Protein AF-A0A8J4B4A8-F1 (afdb_monomer_lite)

Structure (mmCIF, N/CA/C/O backbone):
data_AF-A0A8J4B4A8-F1
#
_entry.id   AF-A0A8J4B4A8-F1
#
loop_
_atom_site.group_PDB
_atom_site.id
_atom_site.type_symbol
_atom_site.label_atom_id
_atom_site.label_alt_id
_atom_site.label_comp_id
_atom_site.label_asym_id
_atom_site.label_entity_id
_atom_site.label_seq_id
_atom_site.pdbx_PDB_ins_code
_atom_site.Cartn_x
_atom_site.Cartn_y
_atom_site.Cartn_z
_atom_site.occupancy
_atom_site.B_iso_or_equiv
_atom_site.auth_seq_id
_atom_site.auth_comp_id
_atom_site.auth_asym_id
_atom_site.auth_atom_id
_atom_site.pdbx_PDB_model_num
ATOM 1 N N . MET A 1 1 ? -10.335 -19.020 0.924 1.00 58.47 1 MET A N 1
ATOM 2 C CA . MET A 1 1 ? -10.169 -18.992 2.399 1.00 58.47 1 MET A CA 1
ATOM 3 C C . MET A 1 1 ? -9.352 -17.803 2.897 1.00 58.47 1 MET A C 1
ATOM 5 O O . MET A 1 1 ? -9.889 -17.038 3.680 1.00 58.47 1 MET A O 1
ATOM 9 N N . VAL A 1 2 ? -8.095 -17.618 2.469 1.00 67.19 2 VAL A N 1
ATOM 10 C CA . VAL A 1 2 ? -7.199 -16.595 3.056 1.00 67.19 2 VAL A CA 1
ATOM 11 C C . VAL A 1 2 ? -7.676 -15.147 2.817 1.00 67.19 2 VAL A C 1
ATOM 13 O O . VAL A 1 2 ? -7.747 -14.377 3.768 1.00 67.19 2 VAL A O 1
ATOM 16 N N . LEU A 1 3 ? -8.095 -14.810 1.589 1.00 74.38 3 LEU A N 1
ATOM 17 C CA . LEU A 1 3 ? -8.673 -13.498 1.239 1.00 74.38 3 LEU A CA 1
ATOM 18 C C . LEU A 1 3 ? -9.849 -13.104 2.149 1.00 74.38 3 LEU A C 1
ATOM 20 O O . LEU A 1 3 ? -9.897 -11.998 2.676 1.00 74.38 3 LEU A O 1
ATOM 24 N N . CYS A 1 4 ? -10.795 -14.028 2.326 1.00 70.06 4 CYS A N 1
ATOM 25 C CA . CYS A 1 4 ? -11.979 -13.797 3.147 1.00 70.06 4 CYS A CA 1
ATOM 26 C C . CYS A 1 4 ? -11.599 -13.561 4.608 1.00 70.06 4 CYS A C 1
ATOM 28 O O . CYS A 1 4 ? -12.048 -12.605 5.228 1.00 70.06 4 CYS A O 1
ATOM 30 N N . ARG A 1 5 ? -10.713 -14.428 5.114 1.00 74.44 5 ARG A N 1
ATOM 31 C CA . ARG A 1 5 ? -10.295 -14.471 6.513 1.00 74.44 5 ARG A CA 1
ATOM 32 C C . ARG A 1 5 ? -9.598 -13.190 6.957 1.00 74.44 5 ARG A C 1
ATOM 34 O O . ARG A 1 5 ? -9.813 -12.768 8.087 1.00 74.44 5 ARG A O 1
ATOM 41 N N . PHE A 1 6 ? -8.740 -12.611 6.122 1.00 83.44 6 PHE A N 1
ATOM 42 C CA . PHE A 1 6 ? -7.971 -11.430 6.506 1.00 83.44 6 PHE A CA 1
ATOM 43 C C . PHE A 1 6 ? -8.608 -10.147 5.995 1.00 83.44 6 PHE A C 1
ATOM 45 O O . PHE A 1 6 ? -9.014 -9.318 6.805 1.00 83.44 6 PHE A O 1
ATOM 52 N N . LEU A 1 7 ? -8.756 -9.995 4.680 1.00 87.06 7 LEU A N 1
ATOM 53 C CA . LEU A 1 7 ? -9.159 -8.715 4.115 1.00 87.06 7 LEU A CA 1
ATOM 54 C C . LEU A 1 7 ? -10.667 -8.485 4.220 1.00 87.06 7 LEU A C 1
ATOM 56 O O . LEU A 1 7 ? -11.074 -7.465 4.758 1.00 87.06 7 LEU A O 1
ATOM 60 N N . LEU A 1 8 ? -11.503 -9.404 3.726 1.00 86.50 8 LEU A N 1
ATOM 61 C CA . LEU A 1 8 ? -12.943 -9.125 3.607 1.00 86.50 8 LEU A CA 1
ATOM 62 C C . LEU A 1 8 ? -13.640 -9.007 4.969 1.00 86.50 8 LEU A C 1
ATOM 64 O O . LEU A 1 8 ? -14.399 -8.063 5.161 1.00 86.50 8 LEU A O 1
ATOM 68 N N . ASP A 1 9 ? -13.339 -9.893 5.926 1.00 85.00 9 ASP A N 1
ATOM 69 C CA . ASP A 1 9 ? -13.893 -9.810 7.289 1.00 85.00 9 ASP A CA 1
ATOM 70 C C . ASP A 1 9 ? -13.541 -8.472 7.958 1.00 85.00 9 ASP A C 1
ATOM 72 O O . ASP A 1 9 ? -14.387 -7.816 8.563 1.00 85.00 9 ASP A O 1
ATOM 76 N N . THR A 1 10 ? -12.279 -8.049 7.850 1.00 86.75 10 THR A N 1
ATOM 77 C CA . THR A 1 10 ? -11.805 -6.830 8.518 1.00 86.75 10 THR A CA 1
ATOM 78 C C . THR A 1 10 ? -12.228 -5.562 7.780 1.00 86.75 10 THR A C 1
ATOM 80 O O . THR A 1 10 ? -12.512 -4.550 8.418 1.00 86.75 10 THR A O 1
ATOM 83 N N . ALA A 1 11 ? -12.348 -5.620 6.451 1.00 87.50 11 ALA A N 1
ATOM 84 C CA . ALA A 1 11 ? -12.931 -4.568 5.628 1.00 87.50 11 ALA A CA 1
ATOM 85 C C . ALA A 1 11 ? -14.402 -4.331 5.982 1.00 87.50 11 ALA A C 1
ATOM 87 O O . ALA A 1 11 ? -14.799 -3.185 6.187 1.00 87.50 11 ALA A O 1
ATOM 88 N N . ALA A 1 12 ? -15.180 -5.408 6.111 1.00 85.69 12 ALA A N 1
ATOM 89 C CA . ALA A 1 12 ? -16.572 -5.352 6.529 1.00 85.69 12 ALA A CA 1
ATOM 90 C C . ALA A 1 12 ? -16.706 -4.815 7.961 1.00 85.69 12 ALA A C 1
ATOM 92 O O . ALA A 1 12 ? -17.444 -3.864 8.193 1.00 85.69 12 ALA A O 1
ATOM 93 N N . ALA A 1 13 ? -15.932 -5.355 8.911 1.00 85.31 13 ALA A N 1
ATOM 94 C CA . ALA A 1 13 ? -15.919 -4.884 10.299 1.00 85.31 13 ALA A CA 1
ATOM 95 C C . ALA A 1 13 ? -15.516 -3.404 10.432 1.00 85.31 13 ALA A C 1
ATOM 97 O O . ALA A 1 13 ? -15.983 -2.716 11.339 1.00 85.31 13 ALA A O 1
ATOM 98 N N . SER A 1 14 ? -14.666 -2.913 9.525 1.00 85.81 14 SER A N 1
ATOM 99 C CA . SER A 1 14 ? -14.212 -1.520 9.491 1.00 85.81 14 SER A CA 1
ATOM 100 C C . SER A 1 14 ? -15.071 -0.618 8.600 1.00 85.81 14 SER A C 1
ATOM 102 O O . SER A 1 14 ? -14.700 0.531 8.404 1.00 85.81 14 SER A O 1
ATOM 104 N N . ASN A 1 15 ? -16.196 -1.090 8.051 1.00 86.50 15 ASN A N 1
ATOM 105 C CA . ASN A 1 15 ? -17.056 -0.331 7.131 1.00 86.50 15 ASN A CA 1
ATOM 106 C C . ASN A 1 15 ? -16.307 0.272 5.924 1.00 86.50 15 ASN A C 1
ATOM 108 O O . ASN A 1 15 ? -16.513 1.436 5.573 1.00 86.50 15 ASN A O 1
ATOM 112 N N . LEU A 1 16 ? -15.438 -0.498 5.261 1.00 85.88 16 LEU A N 1
ATOM 113 C CA . LEU A 1 16 ? -14.876 -0.061 3.981 1.00 85.88 16 LEU A CA 1
ATOM 114 C C . LEU A 1 16 ? -15.984 0.018 2.925 1.00 85.88 16 LEU A C 1
ATOM 116 O O . LEU A 1 16 ? -16.580 -0.986 2.550 1.00 85.88 16 LEU A O 1
ATOM 120 N N . SER A 1 17 ? -16.242 1.230 2.436 1.00 77.94 17 SER A N 1
ATOM 121 C CA . SER A 1 17 ? -17.366 1.550 1.546 1.00 77.94 17 SER A CA 1
ATOM 122 C C . SER A 1 17 ? -17.353 0.803 0.209 1.00 77.94 17 SER A C 1
ATOM 124 O O . SER A 1 17 ? -18.412 0.530 -0.351 1.00 77.94 17 SER A O 1
ATOM 126 N N . SER A 1 18 ? -16.169 0.483 -0.317 1.00 80.19 18 SER A N 1
ATOM 127 C CA . SER A 1 18 ? -16.019 -0.308 -1.538 1.00 80.19 18 SER A CA 1
ATOM 128 C C . SER A 1 18 ? -14.697 -1.068 -1.526 1.00 80.19 18 SER A C 1
ATOM 130 O O . SER A 1 18 ? -13.630 -0.488 -1.335 1.00 80.19 18 SER A O 1
ATOM 132 N N . VAL A 1 19 ? -14.767 -2.383 -1.733 1.00 84.75 19 VAL A N 1
ATOM 133 C CA . VAL A 1 19 ? -13.596 -3.241 -1.939 1.00 84.75 19 VAL A CA 1
ATOM 134 C C . VAL A 1 19 ? -13.708 -3.855 -3.324 1.00 84.75 19 VAL A C 1
ATOM 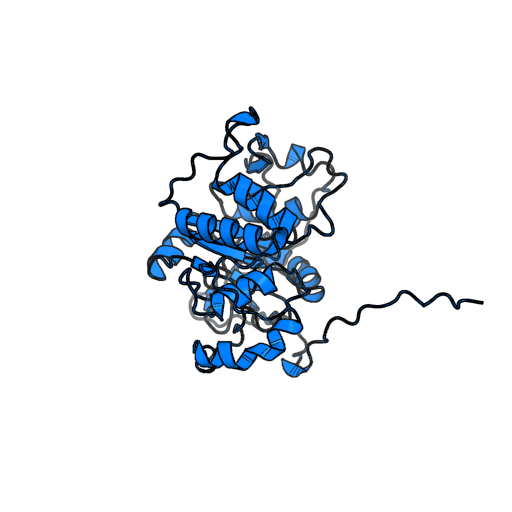136 O O . VAL A 1 19 ? -14.702 -4.499 -3.655 1.00 84.75 19 VAL A O 1
ATOM 139 N N . HIS A 1 20 ? -12.685 -3.632 -4.142 1.00 84.31 20 HIS A N 1
ATOM 140 C CA . HIS A 1 20 ? -12.595 -4.161 -5.496 1.00 84.31 20 HIS A CA 1
ATOM 141 C C . HIS A 1 20 ? -11.476 -5.192 -5.507 1.00 84.31 20 HIS A C 1
ATOM 143 O O . HIS A 1 20 ? -10.298 -4.847 -5.433 1.00 84.31 20 HIS A O 1
ATOM 149 N N . VAL A 1 21 ? -11.848 -6.466 -5.564 1.00 82.88 21 VAL A N 1
ATOM 150 C CA . VAL A 1 21 ? -10.900 -7.566 -5.666 1.00 82.88 21 VAL A CA 1
ATOM 151 C C . VAL A 1 21 ? -10.753 -7.956 -7.125 1.00 82.88 21 VAL A C 1
ATOM 153 O O . VAL A 1 21 ? -11.728 -8.157 -7.849 1.00 82.88 21 VAL A O 1
ATOM 156 N N . VAL A 1 22 ? -9.504 -8.052 -7.555 1.00 77.38 22 VAL A N 1
ATOM 157 C CA . VAL A 1 22 ? -9.148 -8.161 -8.963 1.00 77.38 22 VAL A CA 1
ATOM 158 C C . VAL A 1 22 ? -8.259 -9.382 -9.183 1.00 77.38 22 VAL A C 1
ATOM 160 O O . VAL A 1 22 ? -7.379 -9.674 -8.372 1.00 77.38 22 VAL A O 1
ATOM 163 N N . GLY A 1 23 ? -8.500 -10.121 -10.266 1.00 71.50 23 GLY A N 1
ATOM 164 C CA . GLY A 1 23 ? -7.748 -11.334 -10.601 1.00 71.50 23 GLY A CA 1
ATOM 165 C C . GLY A 1 23 ? -8.167 -12.584 -9.816 1.00 71.50 23 GLY A C 1
ATOM 166 O O . GLY A 1 23 ? -7.377 -13.526 -9.698 1.00 71.50 23 GLY A O 1
ATOM 167 N N . LEU A 1 24 ? -9.392 -12.613 -9.283 1.00 70.00 24 LEU A N 1
ATOM 168 C CA . LEU A 1 24 ? -9.986 -13.806 -8.678 1.00 70.00 24 LEU A CA 1
ATOM 169 C C . LEU A 1 24 ? -10.686 -14.643 -9.748 1.00 70.00 24 LEU A C 1
ATOM 171 O O . LEU A 1 24 ? -11.680 -14.226 -10.328 1.00 70.00 24 LEU A O 1
ATOM 175 N N . THR A 1 25 ? -10.251 -15.884 -9.950 1.00 57.78 25 THR A N 1
ATOM 176 C CA . THR A 1 25 ? -11.053 -16.814 -10.755 1.00 57.78 25 THR A CA 1
ATOM 177 C C . THR A 1 25 ? -12.232 -17.335 -9.923 1.00 57.78 25 THR A C 1
ATOM 179 O O . THR A 1 25 ? -12.039 -17.887 -8.839 1.00 57.78 25 THR A O 1
ATOM 182 N N . ALA A 1 26 ? -13.459 -17.173 -10.436 1.00 43.91 26 ALA A N 1
ATOM 183 C CA . ALA A 1 26 ? -14.721 -17.470 -9.738 1.00 43.91 26 ALA A CA 1
ATOM 184 C C . ALA A 1 26 ? -14.872 -18.920 -9.230 1.00 43.91 26 ALA A C 1
ATOM 186 O O . ALA A 1 26 ? -15.705 -19.187 -8.374 1.00 43.91 26 ALA A O 1
ATOM 187 N N . ASN A 1 27 ? -14.042 -19.856 -9.700 1.00 47.50 27 ASN A N 1
ATOM 188 C CA . ASN A 1 27 ? -14.079 -21.247 -9.243 1.00 47.50 27 ASN A CA 1
ATOM 189 C C . ASN A 1 27 ? -13.161 -21.539 -8.047 1.00 47.50 27 ASN A C 1
ATOM 191 O O . ASN A 1 27 ? -13.044 -22.697 -7.657 1.00 47.50 27 ASN A O 1
ATOM 195 N N . GLY A 1 28 ? -12.467 -20.542 -7.482 1.00 46.75 28 GLY A N 1
ATOM 196 C CA . GLY A 1 28 ? -11.661 -20.711 -6.264 1.00 46.75 28 GLY A CA 1
ATOM 197 C C . GLY A 1 28 ? -10.477 -21.685 -6.383 1.00 46.75 28 GLY A C 1
ATOM 198 O O . GLY A 1 28 ? -9.743 -21.872 -5.415 1.00 46.75 28 GLY A O 1
ATOM 199 N N . THR A 1 29 ? -10.253 -22.292 -7.553 1.00 44.53 29 THR A N 1
ATOM 200 C CA . THR A 1 29 ? -9.237 -23.331 -7.755 1.00 44.53 29 THR A CA 1
ATOM 201 C C . THR A 1 29 ? -7.833 -22.762 -7.909 1.00 44.53 29 THR A C 1
ATOM 203 O O . THR A 1 29 ? -6.869 -23.457 -7.598 1.00 44.53 29 THR A O 1
ATOM 206 N N . HIS A 1 30 ? -7.696 -21.492 -8.304 1.00 44.47 30 HIS A N 1
ATOM 207 C CA . HIS A 1 30 ? -6.407 -20.811 -8.388 1.00 44.47 30 HIS A CA 1
ATOM 208 C C . HIS A 1 30 ? -6.543 -19.331 -7.999 1.00 44.47 30 HIS A C 1
ATOM 210 O O . HIS A 1 30 ? -6.597 -18.449 -8.855 1.00 44.47 30 HIS A O 1
ATOM 216 N N . LEU A 1 31 ? -6.528 -19.032 -6.694 1.00 51.12 31 LEU A N 1
ATOM 217 C CA . LEU A 1 31 ? -5.810 -17.828 -6.263 1.00 51.12 31 LEU A CA 1
ATOM 218 C C . LEU A 1 31 ? -4.390 -17.999 -6.807 1.00 51.12 31 LEU A C 1
ATOM 220 O O . LEU A 1 31 ? -3.779 -19.039 -6.555 1.00 51.12 31 LEU A O 1
ATOM 224 N N . TYR A 1 32 ? -3.885 -17.058 -7.605 1.00 49.47 32 TYR A N 1
ATOM 225 C CA . TYR A 1 32 ? -2.518 -17.151 -8.106 1.00 49.47 32 TYR A CA 1
ATOM 226 C C . TYR A 1 32 ? -1.565 -17.218 -6.902 1.00 49.47 32 TYR A C 1
ATOM 228 O O . TYR A 1 32 ? -1.230 -16.197 -6.312 1.00 49.47 32 TYR A O 1
ATOM 236 N N . HIS A 1 33 ? -1.120 -18.425 -6.530 1.00 49.75 33 HIS A N 1
ATOM 237 C CA . HIS A 1 33 ? -0.154 -18.636 -5.444 1.00 49.75 33 HIS A CA 1
ATOM 238 C C . HIS A 1 33 ? 1.161 -17.880 -5.701 1.00 49.75 33 HIS A C 1
ATOM 240 O O . HIS A 1 33 ? 1.908 -17.593 -4.768 1.00 49.75 33 HIS A O 1
ATOM 246 N N . SER A 1 34 ? 1.415 -17.533 -6.964 1.00 61.75 34 SER A N 1
ATOM 247 C CA . SER A 1 34 ? 2.427 -16.581 -7.399 1.00 61.75 34 SER A CA 1
ATOM 248 C C . SER A 1 34 ? 1.933 -15.874 -8.664 1.00 61.75 34 SER A C 1
ATOM 250 O O . SER A 1 34 ? 2.020 -16.429 -9.761 1.00 61.75 34 SER A O 1
ATOM 252 N N . ILE A 1 35 ? 1.383 -14.671 -8.521 1.00 71.94 35 ILE A N 1
ATOM 253 C CA . ILE A 1 35 ? 1.137 -13.785 -9.660 1.00 71.94 35 ILE A CA 1
ATOM 254 C C . ILE A 1 35 ? 2.464 -13.111 -10.030 1.00 71.94 35 ILE A C 1
ATOM 256 O O . ILE A 1 35 ? 3.178 -12.608 -9.163 1.00 71.94 35 ILE A O 1
ATOM 260 N N . SER A 1 36 ? 2.845 -13.151 -11.304 1.00 82.56 36 SER A N 1
ATOM 261 C CA . SER A 1 36 ? 4.027 -12.414 -11.766 1.00 82.56 36 SER A CA 1
ATOM 262 C C . SER A 1 36 ? 3.774 -10.904 -11.703 1.00 82.56 36 SER A C 1
ATOM 264 O O . SER A 1 36 ? 2.632 -10.457 -11.821 1.00 82.56 36 SER A O 1
ATOM 266 N N . THR A 1 37 ? 4.831 -10.098 -11.586 1.00 85.19 37 THR A N 1
ATOM 267 C CA . THR A 1 37 ? 4.731 -8.628 -11.609 1.00 85.19 37 THR A CA 1
ATOM 268 C C . THR A 1 37 ? 3.946 -8.122 -12.814 1.00 85.19 37 THR A C 1
ATOM 270 O O . THR A 1 37 ? 3.082 -7.264 -12.664 1.00 85.19 37 THR A O 1
ATOM 273 N N . ILE A 1 38 ? 4.176 -8.692 -14.003 1.00 85.00 38 ILE A N 1
ATOM 274 C CA . ILE A 1 38 ? 3.439 -8.286 -15.203 1.00 85.00 38 ILE A CA 1
ATOM 275 C C . ILE A 1 38 ? 1.938 -8.558 -15.077 1.00 85.00 38 ILE A C 1
ATOM 277 O O . ILE A 1 38 ? 1.133 -7.713 -15.448 1.00 85.00 38 ILE A O 1
ATOM 281 N N . GLN A 1 39 ? 1.544 -9.694 -14.500 1.00 84.75 39 GLN A N 1
ATOM 282 C CA . GLN A 1 39 ? 0.135 -10.008 -14.283 1.00 84.75 39 GLN A CA 1
ATOM 283 C C . GLN A 1 39 ? -0.501 -9.065 -13.250 1.00 84.75 39 GLN A C 1
ATOM 285 O O . GLN A 1 39 ? -1.602 -8.584 -13.504 1.00 84.75 39 GLN A O 1
ATOM 290 N N . LYS A 1 40 ? 0.190 -8.730 -12.143 1.00 87.69 40 LYS A N 1
ATOM 291 C CA . LYS A 1 40 ? -0.287 -7.710 -11.183 1.00 87.69 40 LYS A CA 1
ATOM 292 C C . LYS A 1 40 ? -0.523 -6.368 -11.881 1.00 87.69 40 LYS A C 1
ATOM 294 O O . LYS A 1 40 ? -1.590 -5.781 -11.736 1.00 87.69 40 LYS A O 1
ATOM 299 N N . LEU A 1 41 ? 0.444 -5.916 -12.684 1.00 88.88 41 LEU A N 1
ATOM 300 C CA . LEU A 1 41 ? 0.351 -4.657 -13.428 1.00 88.88 41 LEU A CA 1
ATOM 301 C C . LEU A 1 41 ? -0.783 -4.673 -14.460 1.00 88.88 41 LEU A C 1
ATOM 303 O O . LEU A 1 41 ? -1.496 -3.686 -14.582 1.00 88.88 41 LEU A O 1
ATOM 307 N N . MET A 1 42 ? -0.987 -5.780 -15.180 1.00 84.69 42 MET A N 1
ATOM 308 C CA . MET A 1 42 ? -2.087 -5.908 -16.145 1.00 84.69 42 MET A CA 1
ATOM 309 C C . MET A 1 42 ? -3.456 -5.845 -15.468 1.00 84.69 42 MET A C 1
ATOM 311 O O . MET A 1 42 ? -4.342 -5.143 -15.948 1.00 84.69 42 MET A O 1
ATOM 315 N N . VAL A 1 43 ? -3.623 -6.557 -14.352 1.00 84.25 43 VAL A N 1
ATOM 316 C CA . VAL A 1 43 ? -4.874 -6.563 -13.586 1.00 84.25 43 VAL A CA 1
ATOM 317 C C . VAL A 1 43 ? -5.142 -5.183 -12.977 1.00 84.25 43 VAL A C 1
ATOM 319 O O . VAL A 1 43 ? -6.262 -4.684 -13.054 1.00 84.25 43 VAL A O 1
ATOM 322 N N . LEU A 1 44 ? -4.114 -4.523 -12.438 1.00 88.00 44 LEU A N 1
ATOM 323 C CA . LEU A 1 44 ? -4.245 -3.170 -11.904 1.00 88.00 44 LEU A CA 1
ATOM 324 C C . LEU A 1 44 ? -4.529 -2.135 -13.002 1.00 88.00 44 LEU A C 1
ATOM 326 O O . LEU A 1 44 ? -5.354 -1.248 -12.801 1.00 88.00 44 LEU A O 1
ATOM 330 N N . GLN A 1 45 ? -3.899 -2.255 -14.175 1.00 87.81 45 GLN A N 1
ATOM 331 C CA . GLN A 1 45 ? -4.208 -1.392 -15.315 1.00 87.81 45 GLN A CA 1
ATOM 332 C C . GLN A 1 45 ? -5.670 -1.549 -15.715 1.00 87.81 45 GLN A C 1
ATOM 334 O O . GLN A 1 45 ? -6.373 -0.555 -15.866 1.00 87.81 45 GLN A O 1
ATOM 339 N N . TYR A 1 46 ? -6.127 -2.795 -15.847 1.00 82.81 46 TYR A N 1
ATOM 340 C CA . TYR A 1 46 ? -7.518 -3.086 -16.150 1.00 82.81 46 TYR A CA 1
ATOM 341 C C . TYR A 1 46 ? -8.445 -2.428 -15.109 1.00 82.81 46 TYR A C 1
ATOM 343 O O . TYR A 1 46 ? -9.453 -1.829 -15.478 1.00 82.81 46 TYR A O 1
ATOM 351 N N . ALA A 1 47 ? -8.096 -2.478 -13.817 1.00 83.12 47 ALA A N 1
ATOM 352 C CA . ALA A 1 47 ? -8.888 -1.853 -12.758 1.00 83.12 47 ALA A CA 1
ATOM 353 C C . ALA A 1 47 ? -8.983 -0.328 -12.876 1.00 83.12 47 ALA A C 1
ATOM 355 O O . ALA A 1 47 ? -10.053 0.235 -12.659 1.00 83.12 47 ALA A O 1
ATOM 356 N N . LEU A 1 48 ? -7.871 0.328 -13.212 1.00 86.50 48 LEU A N 1
ATOM 357 C CA . LEU A 1 48 ? -7.764 1.788 -13.270 1.00 86.50 48 LEU A CA 1
ATOM 358 C C . LEU A 1 48 ? -8.277 2.390 -14.583 1.00 86.50 48 LEU A C 1
ATOM 360 O O . LEU A 1 48 ? -8.647 3.561 -14.621 1.00 86.50 48 LEU A O 1
ATOM 364 N N . GLU A 1 49 ? -8.237 1.637 -15.680 1.00 83.12 49 GLU A N 1
ATOM 365 C CA . GLU A 1 49 ? -8.600 2.129 -17.015 1.00 83.12 49 GLU A CA 1
ATOM 366 C C . GLU A 1 49 ? -9.942 1.598 -17.506 1.00 83.12 49 GLU A C 1
ATOM 368 O O . GLU A 1 49 ? -10.508 2.147 -18.451 1.00 83.12 49 GLU A O 1
ATOM 373 N N . GLY A 1 50 ? -10.442 0.544 -16.865 1.00 75.44 50 GLY A N 1
ATOM 374 C CA . GLY A 1 50 ? -11.458 -0.305 -17.446 1.00 75.44 50 GLY A CA 1
ATOM 375 C C . GLY A 1 50 ? -10.890 -1.207 -18.553 1.00 75.44 50 GLY A C 1
ATOM 376 O O . GLY A 1 50 ? -9.719 -1.117 -18.932 1.00 75.44 50 GLY A O 1
ATOM 377 N N . PRO A 1 51 ? -11.724 -2.113 -19.077 1.00 68.31 51 PRO A N 1
ATOM 378 C CA . PRO A 1 51 ? -11.378 -2.920 -20.226 1.00 68.31 51 PRO A CA 1
ATOM 379 C C . PRO A 1 51 ? -11.128 -2.062 -21.459 1.00 68.31 51 PRO A C 1
ATOM 381 O O . PRO A 1 51 ? -11.699 -0.983 -21.623 1.00 68.31 51 PRO A O 1
ATOM 384 N N . ASP A 1 52 ? -10.369 -2.631 -22.394 1.00 65.00 52 ASP A N 1
ATOM 385 C CA . ASP A 1 52 ? -10.367 -2.158 -23.772 1.00 65.00 52 ASP A CA 1
ATOM 386 C C . ASP A 1 52 ? -11.829 -2.057 -24.261 1.00 65.00 52 ASP A C 1
ATOM 388 O O . ASP A 1 52 ? -12.553 -3.060 -24.182 1.00 65.00 52 ASP A O 1
ATOM 392 N N . PRO A 1 53 ? -12.284 -0.894 -24.768 1.00 64.38 53 PRO A N 1
ATOM 393 C CA . PRO A 1 53 ? -13.638 -0.727 -25.294 1.00 64.38 53 PRO A CA 1
ATOM 394 C C . PRO A 1 53 ? -14.029 -1.779 -26.344 1.00 64.38 53 PRO A C 1
ATOM 396 O O . PRO A 1 53 ? -15.211 -2.077 -26.509 1.00 64.38 53 PRO A O 1
ATOM 399 N N . SER A 1 54 ? -13.049 -2.366 -27.040 1.00 62.41 54 SER A N 1
ATOM 400 C CA . SER A 1 54 ? -13.250 -3.432 -28.026 1.00 62.41 54 SER A CA 1
ATOM 401 C C . SER A 1 54 ? -13.471 -4.827 -27.424 1.00 62.41 54 SER A C 1
ATOM 403 O O . SER A 1 54 ? -13.946 -5.723 -28.119 1.00 62.41 54 SER A O 1
ATOM 405 N N . SER A 1 55 ? -13.181 -5.024 -26.135 1.00 62.38 55 SER A N 1
ATOM 406 C CA . SER A 1 55 ? -13.320 -6.322 -25.456 1.00 62.38 55 SER A CA 1
ATOM 407 C C . SER A 1 55 ? -14.761 -6.668 -25.055 1.00 62.38 55 SER A C 1
ATOM 409 O O . SER A 1 55 ? -15.030 -7.797 -24.649 1.00 62.38 55 SER A O 1
ATOM 411 N N . GLY A 1 56 ? -15.697 -5.711 -25.136 1.00 59.16 56 GLY A N 1
ATOM 412 C CA . GLY A 1 56 ? -17.099 -5.899 -24.738 1.00 59.16 56 GLY A CA 1
ATOM 413 C C . GLY A 1 56 ? -17.323 -6.087 -23.231 1.00 59.16 56 GLY A C 1
ATOM 414 O O . GLY A 1 56 ? -18.464 -6.254 -22.798 1.00 59.16 56 GLY A O 1
ATOM 415 N N . MET A 1 57 ? -16.262 -6.045 -22.422 1.00 56.84 57 MET A N 1
ATOM 416 C CA . MET A 1 57 ? -16.357 -6.045 -20.966 1.00 56.84 57 MET A CA 1
ATOM 417 C C . MET A 1 57 ? -16.742 -4.642 -20.470 1.00 56.84 57 MET A C 1
ATOM 419 O O . MET A 1 57 ? -16.430 -3.636 -21.106 1.00 56.84 57 MET A O 1
ATOM 423 N N . ARG A 1 58 ? -17.438 -4.550 -19.332 1.00 56.94 58 ARG A N 1
ATOM 424 C CA . ARG A 1 58 ? -17.754 -3.255 -18.707 1.00 56.94 58 ARG A CA 1
ATOM 425 C C . ARG A 1 58 ? -16.586 -2.777 -17.828 1.00 56.94 58 ARG A C 1
ATOM 427 O O . ARG A 1 58 ? -15.979 -3.615 -17.157 1.00 56.94 58 ARG A O 1
ATOM 434 N N . PRO A 1 59 ? -16.292 -1.461 -17.786 1.00 62.84 59 PRO A N 1
ATOM 435 C CA . PRO A 1 59 ? -15.419 -0.867 -16.771 1.00 62.84 59 PRO A CA 1
ATOM 436 C C . PRO A 1 59 ? -15.829 -1.286 -15.364 1.00 62.84 59 PRO A C 1
ATOM 438 O O . PRO A 1 59 ? -17.017 -1.301 -15.046 1.00 62.84 59 PRO A O 1
ATOM 441 N N . TRP A 1 60 ? -14.845 -1.648 -14.538 1.00 63.50 60 TRP A N 1
ATOM 442 C CA . TRP A 1 60 ? -15.071 -2.079 -13.153 1.00 63.50 60 TRP A CA 1
ATOM 443 C C . TRP A 1 60 ? -15.555 -0.937 -12.259 1.00 63.50 60 TRP A C 1
ATOM 445 O O . TRP A 1 60 ? -16.322 -1.173 -11.330 1.00 63.50 60 TRP A O 1
ATOM 455 N N . ALA A 1 61 ? -15.126 0.286 -12.559 1.00 67.06 61 ALA A N 1
ATOM 456 C CA . ALA A 1 61 ? -15.632 1.523 -11.990 1.00 67.06 61 ALA A CA 1
ATOM 457 C C . ALA A 1 61 ? -15.306 2.685 -12.935 1.00 67.06 61 ALA A C 1
ATOM 459 O O . ALA A 1 61 ? -14.308 2.641 -13.656 1.00 67.06 61 ALA A O 1
ATOM 460 N N . ASP A 1 62 ? -16.141 3.721 -12.919 1.00 76.06 62 ASP A N 1
ATOM 461 C CA . ASP A 1 62 ? -15.820 5.012 -13.529 1.00 76.06 62 ASP A CA 1
ATOM 462 C C . ASP A 1 62 ? -14.903 5.784 -12.566 1.00 76.06 62 ASP A C 1
ATOM 464 O O . ASP A 1 62 ? -15.352 6.660 -11.830 1.00 76.06 62 ASP A O 1
ATOM 468 N N . ILE A 1 63 ? -13.637 5.352 -12.472 1.00 85.31 63 ILE A N 1
ATOM 469 C CA . ILE A 1 63 ? -12.643 5.978 -11.591 1.00 85.31 63 ILE A CA 1
ATOM 470 C C . ILE A 1 63 ? -12.196 7.284 -12.243 1.00 85.31 63 ILE A C 1
ATOM 472 O O . ILE A 1 63 ? -11.467 7.287 -13.242 1.00 85.31 63 ILE A O 1
ATOM 476 N N . SER A 1 64 ? -12.609 8.407 -11.662 1.00 88.75 64 SER A N 1
ATOM 477 C CA . SER A 1 64 ? -12.184 9.723 -12.121 1.00 88.75 64 SER A CA 1
ATOM 478 C C . SER A 1 64 ? -10.672 9.883 -11.923 1.00 88.75 64 SER A C 1
ATOM 480 O O . SER A 1 64 ? -10.132 9.461 -10.898 1.00 88.75 64 SER A O 1
ATOM 482 N N . PRO A 1 65 ? -9.957 10.579 -12.827 1.00 89.56 65 PRO A N 1
ATOM 483 C CA . PRO A 1 65 ? -8.545 10.927 -12.642 1.00 89.56 65 PRO A CA 1
ATOM 484 C C . PRO A 1 65 ? -8.217 11.570 -11.280 1.00 89.56 65 PRO A C 1
ATOM 486 O O . PRO A 1 65 ? -7.092 11.434 -10.792 1.00 89.56 65 PRO A O 1
ATOM 489 N N . SER A 1 66 ? -9.188 12.270 -10.678 1.00 91.06 66 SER A N 1
ATOM 490 C CA . SER A 1 66 ? -9.065 12.937 -9.378 1.00 91.06 66 SER A CA 1
ATOM 491 C C . SER A 1 66 ? -9.278 12.026 -8.168 1.00 91.06 66 SER A C 1
ATOM 493 O O . SER A 1 66 ? -8.952 12.447 -7.052 1.00 91.06 66 SER A O 1
ATOM 495 N N . ASP A 1 67 ? -9.837 10.831 -8.360 1.00 92.50 67 ASP A N 1
ATOM 496 C CA . ASP A 1 67 ? -10.180 9.924 -7.266 1.00 92.50 67 ASP A CA 1
ATOM 497 C C . ASP A 1 67 ? -8.930 9.463 -6.521 1.00 92.50 67 ASP A C 1
ATOM 499 O O . ASP A 1 67 ? -7.825 9.399 -7.072 1.00 92.50 67 ASP A O 1
ATOM 503 N N . VAL A 1 68 ? -9.110 9.167 -5.236 1.00 93.56 68 VAL A N 1
ATOM 504 C CA . VAL A 1 68 ? -8.074 8.571 -4.395 1.00 93.56 68 VAL A CA 1
ATOM 505 C C . VAL A 1 68 ? -8.295 7.069 -4.408 1.00 93.56 68 VAL A C 1
ATOM 507 O O . VAL A 1 68 ? -9.361 6.594 -4.027 1.00 93.56 68 VAL A O 1
ATOM 510 N N . VAL A 1 69 ? -7.289 6.326 -4.852 1.00 94.19 69 VAL A N 1
ATOM 511 C CA . VAL A 1 69 ? -7.345 4.868 -4.951 1.00 94.19 69 VAL A CA 1
ATOM 512 C C . VAL A 1 69 ? -6.292 4.282 -4.029 1.00 94.19 69 VAL A C 1
ATOM 514 O O . VAL A 1 69 ? -5.127 4.676 -4.081 1.00 94.19 69 VAL A O 1
ATOM 517 N N . MET A 1 70 ? -6.713 3.335 -3.195 1.00 95.69 70 MET A N 1
ATOM 518 C CA . MET A 1 70 ? -5.839 2.524 -2.358 1.00 95.69 70 MET A CA 1
ATOM 519 C C . MET A 1 70 ? -5.743 1.119 -2.954 1.00 95.69 70 MET A C 1
ATOM 521 O O . MET A 1 70 ? -6.758 0.484 -3.231 1.00 95.69 70 MET A O 1
ATOM 525 N N . VAL A 1 71 ? -4.521 0.641 -3.154 1.00 95.06 71 VAL A N 1
ATOM 526 C CA . VAL A 1 71 ? -4.207 -0.689 -3.678 1.00 95.06 71 VAL A CA 1
ATOM 527 C C . VAL A 1 71 ? -3.472 -1.460 -2.595 1.00 95.06 71 VAL A C 1
ATOM 529 O O . VAL A 1 71 ? -2.509 -0.954 -2.023 1.00 95.06 71 VAL A O 1
ATOM 532 N N . ILE A 1 72 ? -3.927 -2.680 -2.318 1.00 94.81 72 ILE A N 1
ATOM 533 C CA . ILE A 1 72 ? -3.366 -3.552 -1.285 1.00 94.81 72 ILE A CA 1
ATOM 534 C C . ILE A 1 72 ? -3.294 -4.998 -1.783 1.00 94.81 72 ILE A C 1
ATOM 536 O O . ILE A 1 72 ? -4.154 -5.444 -2.546 1.00 94.81 72 ILE A O 1
ATOM 540 N N . ASP A 1 73 ? -2.290 -5.744 -1.331 1.00 91.81 73 ASP A N 1
ATOM 541 C CA . ASP A 1 73 ? -2.201 -7.183 -1.550 1.00 91.81 73 ASP A CA 1
ATOM 542 C C . ASP A 1 73 ? -3.371 -7.871 -0.835 1.00 91.81 73 ASP A C 1
ATOM 544 O O . ASP A 1 73 ? -3.624 -7.664 0.347 1.00 91.81 73 ASP A O 1
ATOM 548 N N . ALA A 1 74 ? -4.133 -8.690 -1.553 1.00 87.00 74 ALA A N 1
ATOM 549 C CA . ALA A 1 74 ? -5.435 -9.137 -1.059 1.00 87.00 74 ALA A CA 1
ATOM 550 C C . ALA A 1 74 ? -5.363 -10.343 -0.096 1.00 87.00 74 ALA A C 1
ATOM 552 O O . ALA A 1 74 ? -6.332 -10.658 0.593 1.00 87.00 74 ALA A O 1
ATOM 553 N N . THR A 1 75 ? -4.244 -11.074 -0.067 1.00 86.06 75 THR A N 1
ATOM 554 C CA . THR A 1 75 ? -4.152 -12.380 0.616 1.00 86.06 75 THR A CA 1
ATOM 555 C C . THR A 1 75 ? -3.541 -12.334 2.008 1.00 86.06 75 THR A C 1
ATOM 557 O O . THR A 1 75 ? -3.524 -13.337 2.706 1.00 86.06 75 THR A O 1
ATOM 560 N N . ASP A 1 76 ? -2.984 -11.212 2.406 1.00 90.56 76 ASP A N 1
ATOM 561 C CA . ASP A 1 76 ? -2.163 -11.082 3.603 1.00 90.56 76 ASP A CA 1
ATOM 562 C C . ASP A 1 76 ? -2.292 -9.669 4.163 1.00 90.56 76 ASP A C 1
ATOM 564 O O . ASP A 1 76 ? -1.357 -9.139 4.751 1.00 90.56 76 ASP A O 1
ATOM 568 N N . THR A 1 77 ? -3.473 -9.067 4.013 1.00 93.50 77 THR A N 1
ATOM 569 C CA . THR A 1 77 ? -3.783 -7.752 4.569 1.00 93.50 77 THR A CA 1
ATOM 570 C C . THR A 1 77 ? -5.041 -7.758 5.425 1.00 93.50 77 THR A C 1
ATOM 572 O O . THR A 1 77 ? -5.974 -8.522 5.186 1.00 93.50 77 THR A O 1
ATOM 575 N N . MET A 1 78 ? -5.060 -6.894 6.437 1.00 93.56 78 MET A N 1
ATOM 576 C CA . MET A 1 78 ? -6.221 -6.619 7.284 1.00 93.56 78 MET A CA 1
ATOM 577 C C . MET A 1 78 ? -6.440 -5.115 7.396 1.00 93.56 78 MET A C 1
ATOM 579 O O . MET A 1 78 ? -5.464 -4.383 7.535 1.00 93.56 78 MET A O 1
ATOM 583 N N . SER A 1 79 ? -7.695 -4.665 7.401 1.00 93.69 79 SER A N 1
ATOM 584 C CA . SER A 1 79 ? -8.061 -3.263 7.637 1.00 93.69 79 SER A CA 1
ATOM 585 C C . SER A 1 79 ? -8.512 -3.023 9.079 1.00 93.69 79 SER A C 1
ATOM 587 O O . SER A 1 79 ? -9.139 -3.882 9.690 1.00 93.69 79 SER A O 1
ATOM 589 N N . GLN A 1 80 ? -8.221 -1.842 9.621 1.00 93.38 80 GLN A N 1
ATOM 590 C CA . GLN A 1 80 ? -8.743 -1.383 10.918 1.00 93.38 80 GLN A CA 1
ATOM 591 C C . GLN A 1 80 ? -9.447 -0.024 10.847 1.00 93.38 80 GLN A C 1
ATOM 593 O O . GLN A 1 80 ? -9.930 0.479 11.871 1.00 93.38 80 GLN A O 1
ATOM 598 N N . LEU A 1 81 ? -9.418 0.619 9.680 1.00 94.06 81 LEU A N 1
ATOM 599 C CA . LEU A 1 81 ? -9.959 1.955 9.468 1.00 94.06 81 LEU A CA 1
ATOM 600 C C . LEU A 1 81 ? -11.104 1.915 8.470 1.00 94.06 81 LEU A C 1
ATOM 602 O O . LEU A 1 81 ? -11.132 1.099 7.546 1.00 94.06 81 LEU A O 1
ATOM 606 N N . THR A 1 82 ? -12.014 2.851 8.679 1.00 93.50 82 THR A N 1
ATOM 607 C CA . THR A 1 82 ? -13.084 3.213 7.754 1.00 93.50 82 THR A CA 1
ATOM 608 C C . THR A 1 82 ? -12.531 3.939 6.530 1.00 93.50 82 THR A C 1
ATOM 610 O O . THR A 1 82 ? -11.429 4.501 6.554 1.00 93.50 82 THR A O 1
ATOM 613 N N . SER A 1 83 ? -13.314 3.967 5.449 1.00 91.44 83 SER A N 1
ATOM 614 C CA . SER A 1 83 ? -12.978 4.752 4.255 1.00 91.44 83 SER A CA 1
ATOM 615 C C . SER A 1 83 ? -12.814 6.241 4.585 1.00 91.44 83 SER A C 1
ATOM 617 O O . SER A 1 83 ? -11.922 6.901 4.053 1.00 91.44 83 SER A O 1
ATOM 619 N N . GLU A 1 84 ? -13.642 6.766 5.489 1.00 94.06 84 GLU A N 1
ATOM 620 C CA . GLU A 1 84 ? -13.598 8.152 5.948 1.00 94.06 84 GLU A CA 1
ATOM 621 C C . GLU A 1 84 ? -12.305 8.451 6.715 1.00 94.06 84 GLU A C 1
ATOM 623 O O . GLU A 1 84 ? -11.668 9.471 6.456 1.00 94.06 84 GLU A O 1
ATOM 628 N N . GLU A 1 85 ? -11.874 7.558 7.613 1.00 95.81 85 GLU A N 1
ATOM 629 C CA . GLU A 1 85 ? -10.598 7.696 8.325 1.00 95.81 85 GLU A CA 1
ATOM 630 C C . GLU A 1 85 ? -9.404 7.653 7.361 1.00 95.81 85 GLU A C 1
ATOM 632 O O . GLU A 1 85 ? -8.483 8.460 7.502 1.00 95.81 85 GLU A O 1
ATOM 637 N N . PHE A 1 86 ? -9.410 6.755 6.367 1.00 95.94 86 PHE A N 1
ATOM 638 C CA . PHE A 1 86 ? -8.363 6.718 5.341 1.00 95.94 86 PHE A CA 1
ATOM 639 C C . PHE A 1 86 ? -8.308 8.015 4.535 1.00 95.94 86 PHE A C 1
ATOM 641 O O . PHE A 1 86 ? -7.226 8.575 4.346 1.00 95.94 86 PHE A O 1
ATOM 648 N N . LEU A 1 87 ? -9.461 8.514 4.083 1.00 94.50 87 LEU A N 1
ATOM 649 C CA . LEU A 1 87 ? -9.527 9.762 3.332 1.00 94.50 87 LEU A CA 1
ATOM 650 C C . LEU A 1 87 ? -9.062 10.946 4.183 1.00 94.50 87 LEU A C 1
ATOM 652 O O . LEU A 1 87 ? -8.285 11.765 3.699 1.00 94.50 87 LEU A O 1
ATOM 656 N N . GLN A 1 88 ? -9.483 11.022 5.447 1.00 95.81 88 GLN A N 1
ATOM 657 C CA . GLN A 1 88 ? -9.059 12.089 6.349 1.00 95.81 88 GLN A CA 1
ATOM 658 C C . GLN A 1 88 ? -7.541 12.077 6.540 1.00 95.81 88 GLN A C 1
ATOM 660 O O . GLN A 1 88 ? -6.903 13.103 6.329 1.00 95.81 88 GLN A O 1
ATOM 665 N N . ARG A 1 89 ? -6.937 10.913 6.818 1.00 96.25 89 ARG A N 1
ATOM 666 C CA . ARG A 1 89 ? -5.473 10.793 6.926 1.00 96.25 89 ARG A CA 1
ATOM 667 C C . ARG A 1 89 ? -4.771 11.182 5.634 1.00 96.25 89 ARG A C 1
ATOM 669 O O . ARG A 1 89 ? -3.735 11.837 5.677 1.00 96.25 89 ARG A O 1
ATOM 676 N N . TYR A 1 90 ? -5.322 10.794 4.483 1.00 95.81 90 TYR A N 1
ATOM 677 C CA . TYR A 1 90 ? -4.771 11.164 3.178 1.00 95.81 90 TYR A CA 1
ATOM 678 C C . TYR A 1 90 ? -4.754 12.683 2.998 1.00 95.81 90 TYR A C 1
ATOM 680 O O . TYR A 1 90 ? -3.753 13.238 2.548 1.00 95.81 90 TYR A O 1
ATOM 688 N N . LEU A 1 91 ? -5.830 13.367 3.391 1.00 95.00 91 LEU A N 1
ATOM 689 C CA . LEU A 1 91 ? -5.904 14.826 3.374 1.00 95.00 91 LEU A CA 1
ATOM 690 C C . LEU A 1 91 ? -4.933 15.462 4.383 1.00 95.00 91 LEU A C 1
ATOM 692 O O . LEU A 1 91 ? -4.229 16.402 4.016 1.00 95.00 91 LEU A O 1
ATOM 696 N N . ASP A 1 92 ? -4.836 14.924 5.601 1.00 93.69 92 ASP A N 1
ATOM 697 C CA . ASP A 1 92 ? -3.942 15.412 6.664 1.00 93.69 92 ASP A CA 1
ATOM 698 C C . ASP A 1 92 ? -2.459 15.264 6.293 1.00 93.69 92 ASP A C 1
ATOM 700 O O . ASP A 1 92 ? -1.643 16.125 6.616 1.00 93.69 92 ASP A O 1
ATOM 704 N N . ALA A 1 93 ? -2.115 14.223 5.530 1.00 91.94 93 ALA A N 1
ATOM 705 C CA . ALA A 1 93 ? -0.789 14.020 4.945 1.00 91.94 93 ALA A CA 1
ATOM 706 C C . ALA A 1 93 ? -0.481 14.977 3.770 1.00 91.94 93 ALA A C 1
ATOM 708 O O . ALA A 1 93 ? 0.529 14.819 3.083 1.00 91.94 93 ALA A O 1
ATOM 709 N N . GLY A 1 94 ? -1.351 15.956 3.500 1.00 93.56 94 GLY A N 1
ATOM 710 C CA . GLY A 1 94 ? -1.201 16.915 2.406 1.00 93.56 94 GLY A CA 1
ATOM 711 C C . GLY A 1 94 ? -1.673 16.391 1.048 1.00 93.56 94 GLY A C 1
ATOM 712 O O . GLY A 1 94 ? -1.276 16.937 0.020 1.00 93.56 94 GLY A O 1
ATOM 713 N N . ALA A 1 95 ? -2.515 15.351 1.030 1.00 89.06 95 ALA A N 1
ATOM 714 C CA . ALA A 1 95 ? -3.030 14.698 -0.174 1.00 89.06 95 ALA A CA 1
ATOM 715 C C . ALA A 1 95 ? -1.915 14.235 -1.137 1.00 89.06 95 ALA A C 1
ATOM 717 O O . ALA A 1 95 ? -1.891 14.666 -2.300 1.00 89.06 95 ALA A O 1
ATOM 718 N N . PRO A 1 96 ? -0.991 13.372 -0.669 1.00 87.44 96 PRO A N 1
ATOM 719 C CA . PRO A 1 96 ? 0.175 12.958 -1.438 1.00 87.44 96 PRO A CA 1
ATOM 720 C C . PRO A 1 96 ? -0.244 12.323 -2.761 1.00 87.44 96 PRO A C 1
ATOM 722 O O . PRO A 1 96 ? -1.108 11.456 -2.809 1.00 87.44 96 PRO A O 1
ATOM 725 N N . VAL A 1 97 ? 0.400 12.725 -3.854 1.00 91.75 97 VAL A N 1
ATOM 726 C CA . VAL A 1 97 ? 0.049 12.232 -5.194 1.00 91.75 97 VAL A CA 1
ATOM 727 C C . VAL A 1 97 ? 0.206 10.712 -5.326 1.00 91.75 97 VAL A C 1
ATOM 729 O O . VAL A 1 97 ? -0.576 10.084 -6.044 1.00 91.75 97 VAL A O 1
ATOM 732 N N . PHE A 1 98 ? 1.173 10.138 -4.601 1.00 95.06 98 PHE A N 1
ATOM 733 C CA . PHE A 1 98 ? 1.443 8.709 -4.493 1.00 95.06 98 PHE A CA 1
ATOM 734 C C . PHE A 1 98 ? 2.169 8.433 -3.161 1.00 95.06 98 PHE A C 1
ATOM 736 O O . PHE A 1 98 ? 3.266 8.938 -2.919 1.00 95.06 98 PHE A O 1
ATOM 743 N N . HIS A 1 99 ? 1.551 7.656 -2.278 1.00 97.56 99 HIS A N 1
ATOM 744 C CA . HIS A 1 99 ? 2.058 7.308 -0.955 1.00 97.56 99 HIS A CA 1
ATOM 745 C C . HIS A 1 99 ? 2.093 5.790 -0.784 1.00 97.56 99 HIS A C 1
ATOM 747 O O . HIS A 1 99 ? 1.100 5.108 -1.031 1.00 97.56 99 HIS A O 1
ATOM 753 N N . VAL A 1 100 ? 3.245 5.249 -0.404 1.00 98.12 100 VAL A N 1
ATOM 754 C CA . VAL A 1 100 ? 3.524 3.807 -0.429 1.00 98.12 100 VAL A CA 1
ATOM 755 C C . VAL A 1 100 ? 3.910 3.330 0.964 1.00 98.12 100 VAL A C 1
ATOM 757 O O . VAL A 1 100 ? 4.528 4.071 1.726 1.00 98.12 100 VAL A O 1
ATOM 760 N N . SER A 1 101 ? 3.563 2.089 1.302 1.00 98.25 101 SER A N 1
ATOM 761 C CA . SER A 1 101 ? 3.992 1.471 2.554 1.00 98.25 101 SER A CA 1
ATOM 762 C C . SER A 1 101 ? 5.514 1.508 2.707 1.00 98.25 101 SER A C 1
ATOM 764 O O . SER A 1 101 ? 6.258 1.256 1.755 1.00 98.25 101 SER A O 1
ATOM 766 N N . ALA A 1 102 ? 5.970 1.809 3.922 1.00 97.88 102 ALA A N 1
ATOM 767 C CA . ALA A 1 102 ? 7.356 1.623 4.319 1.00 97.88 102 ALA A CA 1
ATOM 768 C C . ALA A 1 102 ? 7.524 0.322 5.128 1.00 97.88 102 ALA A C 1
ATOM 770 O O . ALA A 1 102 ? 6.623 -0.102 5.854 1.00 97.88 102 ALA A O 1
ATOM 771 N N . GLU A 1 103 ? 8.699 -0.293 5.037 1.00 97.31 103 GLU A N 1
ATOM 772 C CA . GLU A 1 103 ? 9.103 -1.477 5.795 1.00 97.31 103 GLU A CA 1
ATOM 773 C C . GLU A 1 103 ? 10.539 -1.349 6.325 1.00 97.31 103 GLU A C 1
ATOM 775 O O . GLU A 1 103 ? 11.308 -0.469 5.926 1.00 97.31 103 GLU A O 1
ATOM 780 N N . VAL A 1 104 ? 10.912 -2.247 7.237 1.00 95.44 104 VAL A N 1
ATOM 781 C CA . VAL A 1 104 ? 12.243 -2.275 7.870 1.00 95.44 104 VAL A CA 1
ATOM 782 C C . VAL A 1 104 ? 13.304 -2.907 6.967 1.00 95.44 104 VAL A C 1
ATOM 784 O O . VAL A 1 104 ? 14.489 -2.595 7.076 1.00 95.44 104 VAL A O 1
ATOM 787 N N . ASN A 1 105 ? 12.902 -3.783 6.046 1.00 93.25 105 ASN A N 1
ATOM 788 C CA . ASN A 1 105 ? 13.816 -4.592 5.249 1.00 93.25 105 ASN A CA 1
ATOM 789 C C . ASN A 1 105 ? 13.955 -4.088 3.800 1.00 93.25 105 ASN A C 1
ATOM 791 O O . ASN A 1 105 ? 12.995 -3.699 3.148 1.00 93.25 105 ASN A O 1
ATOM 795 N N . ILE A 1 106 ? 15.171 -4.171 3.253 1.00 92.94 106 ILE A N 1
ATOM 796 C CA . ILE A 1 106 ? 15.417 -3.877 1.836 1.00 92.94 106 ILE A CA 1
ATOM 797 C C . ILE A 1 106 ? 15.138 -5.127 1.005 1.00 92.94 106 ILE A C 1
ATOM 799 O O . ILE A 1 106 ? 15.899 -6.108 1.043 1.00 92.94 106 ILE A O 1
ATOM 803 N N . TRP A 1 107 ? 14.078 -5.059 0.205 1.00 91.94 107 TRP A N 1
ATOM 804 C CA . TRP A 1 107 ? 13.691 -6.082 -0.755 1.00 91.94 107 TRP A CA 1
ATOM 805 C C . TRP A 1 107 ? 13.354 -5.457 -2.120 1.00 91.94 107 TRP A C 1
ATOM 807 O O . TRP A 1 107 ? 12.839 -4.341 -2.170 1.00 91.94 107 TRP A O 1
ATOM 817 N N . PRO A 1 108 ? 13.636 -6.151 -3.237 1.00 90.81 108 PRO A N 1
ATOM 818 C CA . PRO A 1 108 ? 14.387 -7.408 -3.354 1.00 90.81 108 PRO A CA 1
ATOM 819 C C . PRO A 1 108 ? 15.910 -7.245 -3.184 1.00 90.81 108 PRO A C 1
ATOM 821 O O . PRO A 1 108 ? 16.414 -6.122 -3.197 1.00 90.81 108 PRO A O 1
ATOM 824 N N . PRO A 1 109 ? 16.691 -8.343 -3.053 1.00 89.56 109 PRO A N 1
ATOM 825 C CA . PRO A 1 109 ? 18.139 -8.271 -2.843 1.00 89.56 109 PRO A CA 1
ATOM 826 C C . PRO A 1 109 ? 18.903 -7.385 -3.845 1.00 89.56 109 PRO A C 1
ATOM 828 O O . PRO A 1 109 ? 19.820 -6.696 -3.405 1.00 89.56 109 PRO A O 1
ATOM 831 N N . PRO A 1 110 ? 18.537 -7.311 -5.145 1.00 86.56 110 PRO A N 1
ATOM 832 C CA . PRO A 1 110 ? 19.179 -6.387 -6.083 1.00 86.56 110 PRO A CA 1
ATOM 833 C C . PRO A 1 110 ? 19.068 -4.899 -5.709 1.00 86.56 110 PRO A C 1
ATOM 835 O O . PRO A 1 110 ? 19.965 -4.132 -6.053 1.00 86.56 110 PRO A O 1
ATOM 838 N N . ILE A 1 111 ? 18.021 -4.485 -4.980 1.00 88.31 111 ILE A N 1
ATOM 839 C CA . ILE A 1 111 ? 17.856 -3.095 -4.514 1.00 88.31 111 ILE A CA 1
ATOM 840 C C . ILE A 1 111 ? 18.912 -2.723 -3.466 1.00 88.31 111 ILE A C 1
ATOM 842 O O . ILE A 1 111 ? 19.257 -1.553 -3.331 1.00 88.31 111 ILE A O 1
ATOM 846 N N . ARG A 1 112 ? 19.524 -3.704 -2.786 1.00 89.12 112 ARG A N 1
ATOM 847 C CA . ARG A 1 112 ? 20.566 -3.454 -1.773 1.00 89.12 112 ARG A CA 1
ATOM 848 C C . ARG A 1 112 ? 21.791 -2.720 -2.326 1.00 89.12 112 ARG A C 1
ATOM 850 O O . ARG A 1 112 ? 22.466 -2.027 -1.576 1.00 89.12 112 ARG A O 1
ATOM 857 N N . ASN A 1 113 ? 22.054 -2.818 -3.629 1.00 88.31 113 ASN A N 1
ATOM 858 C CA . ASN A 1 113 ? 23.147 -2.084 -4.278 1.00 88.31 113 ASN A CA 1
ATOM 859 C C . ASN A 1 113 ? 22.866 -0.572 -4.411 1.00 88.31 113 ASN A C 1
ATOM 861 O O . ASN A 1 113 ? 23.775 0.199 -4.707 1.00 88.31 113 ASN A O 1
ATOM 865 N N . TYR A 1 114 ? 21.622 -0.147 -4.179 1.00 88.94 114 TYR A N 1
ATOM 866 C CA . TYR A 1 114 ? 21.142 1.226 -4.349 1.00 88.94 114 TYR A CA 1
ATOM 867 C C . TYR A 1 114 ? 20.704 1.867 -3.029 1.00 88.94 114 TYR A C 1
ATOM 869 O O . TYR A 1 114 ? 20.021 2.884 -3.028 1.00 88.94 114 TYR A O 1
ATOM 877 N N . THR A 1 115 ? 21.089 1.297 -1.888 1.00 90.38 115 THR A N 1
ATOM 878 C CA . THR A 1 115 ? 20.716 1.812 -0.558 1.00 90.38 115 THR A CA 1
ATOM 879 C C . THR A 1 115 ? 21.190 3.236 -0.310 1.00 90.38 115 THR A C 1
ATOM 881 O O . THR A 1 115 ? 20.477 4.009 0.317 1.00 90.38 115 THR A O 1
ATOM 884 N N . HIS A 1 116 ? 22.339 3.618 -0.868 1.00 92.50 116 HIS A N 1
ATOM 885 C CA . HIS A 1 116 ? 22.819 5.000 -0.833 1.00 92.50 116 HIS A CA 1
ATOM 886 C C . HIS A 1 116 ? 21.819 5.995 -1.449 1.00 92.50 116 HIS A C 1
ATOM 888 O O . HIS A 1 116 ? 21.721 7.118 -0.971 1.00 92.50 116 HIS A O 1
ATOM 894 N N . LEU A 1 117 ? 21.015 5.584 -2.438 1.00 92.81 117 LEU A N 1
ATOM 895 C CA . LEU A 1 117 ? 19.982 6.443 -3.023 1.00 92.81 117 LEU A CA 1
ATOM 896 C C . LEU A 1 117 ? 18.798 6.662 -2.068 1.00 92.81 117 LEU A C 1
ATOM 898 O O . LEU A 1 117 ? 18.179 7.720 -2.108 1.00 92.81 117 LEU A O 1
ATOM 902 N N . TYR A 1 118 ? 18.494 5.710 -1.175 1.00 93.75 118 TYR A N 1
ATOM 903 C CA . TYR A 1 118 ? 17.527 5.950 -0.094 1.00 93.75 118 TYR A CA 1
ATOM 904 C C . TYR A 1 118 ? 18.059 7.002 0.888 1.00 93.75 118 TYR A C 1
ATOM 906 O O . TYR A 1 118 ? 17.308 7.876 1.325 1.00 93.75 118 TYR A O 1
ATOM 914 N N . ASP A 1 119 ? 19.355 6.952 1.210 1.00 92.75 119 ASP A N 1
ATOM 915 C CA . ASP A 1 119 ? 19.996 7.962 2.058 1.00 92.75 119 ASP A CA 1
ATOM 916 C C . ASP A 1 119 ? 19.942 9.353 1.407 1.00 92.75 119 ASP A C 1
ATOM 918 O O . ASP A 1 119 ? 19.591 10.325 2.078 1.00 92.75 119 ASP A O 1
ATOM 922 N N . GLU A 1 120 ? 20.226 9.447 0.103 1.00 91.81 120 GLU A N 1
ATOM 923 C CA . GLU A 1 120 ? 20.106 10.681 -0.689 1.00 91.81 120 GLU A CA 1
ATOM 924 C C . GLU A 1 120 ? 18.658 11.189 -0.772 1.00 91.81 120 GLU A C 1
ATOM 926 O O . GLU A 1 120 ? 18.427 12.397 -0.730 1.00 91.81 120 GLU A O 1
ATOM 931 N N . ALA A 1 121 ? 17.677 10.281 -0.798 1.00 89.75 121 ALA A N 1
ATOM 932 C CA . ALA A 1 121 ? 16.251 10.600 -0.707 1.00 89.75 121 ALA A CA 1
ATOM 933 C C . ALA A 1 121 ? 15.801 11.021 0.711 1.00 89.75 121 ALA A C 1
ATOM 935 O O . ALA A 1 121 ? 14.621 11.288 0.933 1.00 89.75 121 ALA A O 1
ATOM 936 N N . GLY A 1 122 ? 16.724 11.098 1.677 1.00 89.75 122 GLY A N 1
ATOM 937 C CA . GLY A 1 122 ? 16.479 11.610 3.027 1.00 89.75 122 GLY A CA 1
ATOM 938 C C . GLY A 1 122 ? 16.080 10.554 4.060 1.00 89.75 122 GLY A C 1
ATOM 939 O O . GLY A 1 122 ? 15.954 10.886 5.242 1.00 89.75 122 GLY A O 1
ATOM 940 N N . VAL A 1 123 ? 15.958 9.278 3.678 1.00 88.75 123 VAL A N 1
ATOM 941 C CA . VAL A 1 123 ? 15.496 8.192 4.566 1.00 88.75 123 VAL A CA 1
ATOM 942 C C . VAL A 1 123 ? 16.416 7.981 5.774 1.00 88.75 123 VAL A C 1
ATOM 944 O O . VAL A 1 123 ? 15.963 7.595 6.853 1.00 88.75 123 VAL A O 1
ATOM 947 N N . LYS A 1 124 ? 17.708 8.307 5.658 1.00 88.00 124 LYS A N 1
ATOM 948 C CA . LYS A 1 124 ? 18.655 8.241 6.781 1.00 88.00 124 LYS A CA 1
ATOM 949 C C . LYS A 1 124 ? 18.247 9.117 7.968 1.00 88.00 124 LYS A C 1
ATOM 951 O O . LYS A 1 124 ? 18.524 8.753 9.109 1.00 88.00 124 LYS A O 1
ATOM 956 N N . SER A 1 125 ? 17.602 10.253 7.695 1.00 90.06 125 SER A N 1
ATOM 957 C CA . SER A 1 125 ? 17.151 11.207 8.716 1.00 90.06 125 SER A CA 1
ATOM 958 C C . SER A 1 125 ? 15.849 10.795 9.406 1.00 90.06 125 SER A C 1
ATOM 960 O O . SER A 1 125 ? 15.502 11.368 10.436 1.00 90.06 125 SER A O 1
ATOM 962 N N . VAL A 1 126 ? 15.159 9.776 8.885 1.00 91.56 126 VAL A N 1
ATOM 963 C CA . VAL A 1 126 ? 13.931 9.243 9.475 1.00 91.56 126 VAL A CA 1
ATOM 964 C C . VAL A 1 126 ? 14.288 8.474 10.757 1.00 91.56 126 VAL A C 1
ATOM 966 O O . VAL A 1 126 ? 15.022 7.478 10.688 1.00 91.56 126 VAL A O 1
ATOM 969 N N . PRO A 1 127 ? 13.779 8.890 11.934 1.00 93.44 127 PRO A N 1
ATOM 970 C CA . PRO A 1 127 ? 14.100 8.273 13.224 1.00 93.44 127 PRO A CA 1
ATOM 971 C C . PRO A 1 127 ? 13.272 7.005 13.501 1.00 93.44 127 PRO A C 1
ATOM 973 O O . PRO A 1 127 ? 13.151 6.580 14.647 1.00 93.44 127 PRO A O 1
ATOM 976 N N . LEU A 1 128 ? 12.681 6.412 12.463 1.00 95.81 128 LEU A N 1
ATOM 977 C CA . LEU A 1 128 ? 11.815 5.239 12.534 1.00 95.81 128 LEU A CA 1
ATOM 978 C C . LEU A 1 128 ? 12.450 4.071 11.767 1.00 95.81 128 LEU A C 1
ATOM 980 O O . LEU A 1 128 ? 13.183 4.306 10.804 1.00 95.81 128 LEU A O 1
ATOM 984 N N . PRO A 1 129 ? 12.192 2.817 12.174 1.00 95.19 129 PRO A N 1
ATOM 985 C CA . PRO A 1 129 ? 12.746 1.634 11.518 1.00 95.19 129 PRO A CA 1
ATOM 986 C C . PRO A 1 129 ? 12.181 1.407 10.106 1.00 95.19 129 PRO A C 1
ATOM 988 O O . PRO A 1 129 ? 12.900 0.908 9.243 1.00 95.19 129 PRO A O 1
ATOM 991 N N . ASN A 1 130 ? 10.934 1.812 9.847 1.00 95.69 130 ASN A N 1
ATOM 992 C CA . ASN A 1 130 ? 10.285 1.680 8.542 1.00 95.69 130 ASN A CA 1
ATOM 993 C C . ASN A 1 130 ? 10.889 2.682 7.553 1.00 95.69 130 ASN A C 1
ATOM 995 O O . ASN A 1 130 ? 10.540 3.861 7.556 1.00 95.69 130 ASN A O 1
ATOM 999 N N . LYS A 1 131 ? 11.822 2.225 6.720 1.00 95.62 131 LYS A N 1
ATOM 1000 C CA . LYS A 1 131 ? 12.678 3.079 5.884 1.00 95.62 131 LYS A CA 1
ATOM 1001 C C . LYS A 1 131 ? 12.565 2.786 4.396 1.00 95.62 131 LYS A C 1
ATOM 1003 O O . LYS A 1 131 ? 12.747 3.687 3.583 1.00 95.62 131 LYS A O 1
ATOM 1008 N N . TYR A 1 132 ? 12.264 1.548 4.037 1.00 97.38 132 TYR A N 1
ATOM 1009 C CA . TYR A 1 132 ? 12.341 1.083 2.658 1.00 97.38 132 TYR A CA 1
ATOM 1010 C C . TYR A 1 132 ? 10.955 0.878 2.074 1.00 97.38 132 TYR A C 1
ATOM 1012 O O . TYR A 1 132 ? 9.996 0.661 2.800 1.00 97.38 132 TYR A O 1
ATOM 1020 N N . LEU A 1 133 ? 10.842 0.977 0.755 1.00 97.62 133 LEU A N 1
ATOM 1021 C CA . LEU A 1 133 ? 9.563 0.868 0.064 1.00 97.62 133 LEU A CA 1
ATOM 1022 C C . LEU A 1 133 ? 9.048 -0.577 0.106 1.00 97.62 133 LEU A C 1
ATOM 1024 O O . LEU A 1 133 ? 9.793 -1.478 -0.268 1.00 97.62 133 LEU A O 1
ATOM 1028 N N . ASN A 1 134 ? 7.771 -0.771 0.448 1.00 97.88 134 ASN A N 1
ATOM 1029 C CA . ASN A 1 134 ? 7.030 -2.023 0.274 1.00 97.88 134 ASN A CA 1
ATOM 1030 C C . ASN A 1 134 ? 5.887 -1.826 -0.736 1.00 97.88 134 ASN A C 1
ATOM 1032 O O . ASN A 1 134 ? 5.003 -1.001 -0.519 1.00 97.88 134 ASN A O 1
ATOM 1036 N N . SER A 1 135 ? 5.866 -2.582 -1.838 1.00 96.56 135 SER A N 1
ATOM 1037 C CA . SER A 1 135 ? 4.857 -2.386 -2.898 1.00 96.56 135 SER A CA 1
ATOM 1038 C C . SER A 1 135 ? 3.520 -3.070 -2.636 1.00 96.56 135 SER A C 1
ATOM 1040 O O . SER A 1 135 ? 2.619 -2.966 -3.467 1.00 96.56 135 SER A O 1
ATOM 1042 N N . GLY A 1 136 ? 3.381 -3.796 -1.527 1.00 95.69 136 GLY A N 1
ATOM 1043 C CA . GLY A 1 136 ? 2.160 -4.531 -1.225 1.00 95.69 136 GLY A CA 1
ATOM 1044 C C . GLY A 1 136 ? 1.002 -3.634 -0.806 1.00 95.69 136 GLY A C 1
ATOM 1045 O O . GLY A 1 136 ? -0.132 -4.094 -0.816 1.00 95.69 136 GLY A O 1
ATOM 1046 N N . CYS A 1 137 ? 1.244 -2.371 -0.441 1.00 97.19 137 CYS A N 1
ATOM 1047 C CA . CYS A 1 137 ? 0.190 -1.407 -0.130 1.00 97.19 137 CYS A CA 1
ATOM 1048 C C . CYS A 1 137 ? 0.586 0.011 -0.564 1.00 97.19 137 CYS A C 1
ATOM 1050 O O . CYS A 1 137 ? 1.689 0.471 -0.263 1.00 97.19 137 CYS A O 1
ATOM 1052 N N . PHE A 1 138 ? -0.321 0.724 -1.231 1.00 97.88 138 PHE A N 1
ATOM 1053 C CA . PHE A 1 138 ? -0.146 2.131 -1.587 1.00 97.88 138 PHE A CA 1
ATOM 1054 C C . PHE A 1 138 ? -1.478 2.852 -1.816 1.00 97.88 138 PHE A C 1
ATOM 1056 O O . PHE A 1 138 ? -2.501 2.232 -2.083 1.00 97.88 138 PHE A O 1
ATOM 1063 N N . ILE A 1 139 ? -1.467 4.180 -1.722 1.00 97.62 139 ILE A N 1
ATOM 1064 C CA . ILE A 1 139 ? -2.613 5.067 -1.942 1.00 97.62 139 ILE A CA 1
ATOM 1065 C C . ILE A 1 139 ? -2.176 6.289 -2.749 1.00 97.62 139 ILE A C 1
ATOM 1067 O O . ILE A 1 139 ? -1.070 6.795 -2.578 1.00 97.62 139 ILE A O 1
ATOM 1071 N N . GLY A 1 140 ? -3.019 6.783 -3.649 1.00 96.75 140 GLY A N 1
ATOM 1072 C CA . GLY A 1 140 ? -2.683 7.966 -4.438 1.00 96.75 140 GLY A CA 1
ATOM 1073 C C . GLY A 1 140 ? -3.792 8.405 -5.376 1.00 96.75 140 GLY A C 1
ATOM 1074 O O . GLY A 1 140 ? -4.875 7.820 -5.409 1.00 96.75 140 GLY A O 1
ATOM 1075 N N . ARG A 1 141 ? -3.509 9.440 -6.170 1.00 96.00 141 ARG A N 1
ATOM 1076 C CA . ARG A 1 141 ? -4.428 9.915 -7.212 1.00 96.00 141 ARG A CA 1
ATOM 1077 C C . ARG A 1 141 ? -4.493 8.907 -8.353 1.00 96.00 141 ARG A C 1
ATOM 1079 O O . ARG A 1 141 ? -3.453 8.529 -8.898 1.00 96.00 141 ARG A O 1
ATOM 1086 N N . ALA A 1 142 ? -5.701 8.550 -8.782 1.00 94.12 142 ALA A N 1
ATOM 1087 C CA . ALA A 1 142 ? -5.936 7.580 -9.849 1.00 94.12 142 ALA A CA 1
ATOM 1088 C C . ALA A 1 142 ? -5.128 7.889 -11.121 1.00 94.12 142 ALA A C 1
ATOM 1090 O O . ALA A 1 142 ? -4.523 6.989 -11.702 1.00 94.12 142 ALA A O 1
ATOM 1091 N N . MET A 1 143 ? -5.032 9.165 -11.519 1.00 94.12 143 MET A N 1
ATOM 1092 C CA . MET A 1 143 ? -4.251 9.562 -12.698 1.00 94.12 143 MET A CA 1
ATOM 1093 C C . MET A 1 143 ? -2.750 9.249 -12.588 1.00 94.12 143 MET A C 1
ATOM 1095 O O . MET A 1 143 ? -2.127 8.871 -13.580 1.00 94.12 143 MET A O 1
ATOM 1099 N N . VAL A 1 144 ? -2.167 9.393 -11.393 1.00 94.94 144 VAL A N 1
ATOM 1100 C CA . VAL A 1 144 ? -0.736 9.158 -11.145 1.00 94.94 144 VAL A CA 1
ATOM 1101 C C . VAL A 1 144 ? -0.470 7.660 -11.104 1.00 94.94 144 VAL A C 1
ATOM 1103 O O . VAL A 1 144 ? 0.449 7.187 -11.771 1.00 94.94 144 VAL A O 1
ATOM 1106 N N . LEU A 1 145 ? -1.324 6.906 -10.404 1.00 95.38 145 LEU A N 1
ATOM 1107 C CA . LEU A 1 145 ? -1.242 5.447 -10.354 1.00 95.38 145 LEU A CA 1
ATOM 1108 C C . LEU A 1 145 ? -1.387 4.835 -11.751 1.00 95.38 145 LEU A C 1
ATOM 1110 O O . LEU A 1 145 ? -0.595 3.976 -12.128 1.00 95.38 145 LEU A O 1
ATOM 1114 N N . LYS A 1 146 ? -2.334 5.330 -12.559 1.00 92.44 146 LYS A N 1
ATOM 1115 C CA . LYS A 1 146 ? -2.518 4.910 -13.954 1.00 92.44 146 LYS A CA 1
ATOM 1116 C C . LYS A 1 146 ? -1.249 5.126 -14.775 1.00 92.44 146 LYS A C 1
ATOM 1118 O O . LYS A 1 146 ? -0.790 4.200 -15.440 1.00 92.44 146 LYS A O 1
ATOM 1123 N N . LYS A 1 147 ? -0.643 6.316 -14.691 1.00 92.19 147 LYS A N 1
ATOM 1124 C CA . LYS A 1 147 ? 0.606 6.612 -15.405 1.00 92.19 147 LYS A CA 1
ATOM 1125 C C . LYS A 1 147 ? 1.754 5.705 -14.953 1.00 92.19 147 LYS A C 1
ATOM 1127 O O . LYS A 1 147 ? 2.465 5.174 -15.800 1.00 92.19 147 LYS A O 1
ATOM 1132 N N . TYR A 1 148 ? 1.908 5.490 -13.645 1.00 93.25 148 TYR A N 1
ATOM 1133 C CA . TYR A 1 148 ? 2.909 4.566 -13.104 1.00 93.25 148 TYR A CA 1
ATOM 1134 C C . TYR A 1 148 ? 2.726 3.146 -13.651 1.00 93.25 148 TYR A C 1
ATOM 1136 O O . TYR A 1 148 ? 3.683 2.548 -14.134 1.00 93.25 148 TYR A O 1
ATOM 1144 N N . VAL A 1 149 ? 1.501 2.614 -13.626 1.00 92.31 149 VAL A N 1
ATOM 1145 C CA . VAL A 1 149 ? 1.213 1.248 -14.084 1.00 92.31 149 VAL A CA 1
ATOM 1146 C C . VAL A 1 149 ? 1.488 1.082 -15.578 1.00 92.31 149 VAL A C 1
ATOM 1148 O O . VAL A 1 149 ? 2.060 0.066 -15.975 1.00 92.31 149 VAL A O 1
ATOM 1151 N N . GLN A 1 150 ? 1.132 2.073 -16.402 1.00 89.25 150 GLN A N 1
ATOM 1152 C CA . GLN A 1 150 ? 1.439 2.073 -17.836 1.00 89.25 150 GLN A CA 1
ATOM 1153 C C . GLN A 1 150 ? 2.949 1.980 -18.086 1.00 89.25 150 GLN A C 1
ATOM 1155 O O . GLN A 1 150 ? 3.397 1.087 -18.808 1.00 89.25 150 GLN A O 1
ATOM 1160 N N . ASP A 1 151 ? 3.726 2.847 -17.437 1.00 88.31 151 ASP A N 1
ATOM 1161 C CA . ASP A 1 151 ? 5.179 2.905 -17.606 1.00 88.31 151 ASP A CA 1
ATOM 1162 C C . ASP A 1 151 ? 5.870 1.652 -17.052 1.00 88.31 151 ASP A C 1
ATOM 1164 O O . ASP A 1 151 ? 6.780 1.105 -17.676 1.00 88.31 151 ASP A O 1
ATOM 1168 N N . ALA A 1 152 ? 5.417 1.154 -15.897 1.00 88.75 152 ALA A N 1
ATOM 1169 C CA . ALA A 1 152 ? 5.909 -0.084 -15.305 1.00 88.75 152 ALA A CA 1
ATOM 1170 C C . ALA A 1 152 ? 5.629 -1.282 -16.224 1.00 88.75 152 ALA A C 1
ATOM 1172 O O . ALA A 1 152 ? 6.502 -2.122 -16.435 1.00 88.75 152 ALA A O 1
ATOM 1173 N N . LYS A 1 153 ? 4.436 -1.360 -16.827 1.00 87.50 153 LYS A N 1
ATOM 1174 C CA . LYS A 1 153 ? 4.099 -2.423 -17.781 1.00 87.50 153 LYS A CA 1
ATOM 1175 C C . LYS A 1 153 ? 4.969 -2.344 -19.035 1.00 87.50 153 LYS A C 1
ATOM 1177 O O . LYS A 1 153 ? 5.468 -3.374 -19.492 1.00 87.50 153 LYS A O 1
ATOM 1182 N N . GLU A 1 154 ? 5.159 -1.149 -19.592 1.00 83.88 154 GLU A N 1
ATOM 1183 C CA . GLU A 1 154 ? 6.046 -0.928 -20.741 1.00 83.88 154 GLU A CA 1
ATOM 1184 C C . GLU A 1 154 ? 7.474 -1.391 -20.425 1.00 83.88 154 GLU A C 1
ATOM 1186 O O . GLU A 1 154 ? 8.049 -2.156 -21.204 1.00 83.88 154 GLU A O 1
ATOM 1191 N N . PHE A 1 155 ? 8.001 -1.025 -19.250 1.00 81.38 155 PHE A N 1
ATOM 1192 C CA . PHE A 1 155 ? 9.315 -1.461 -18.778 1.00 81.38 155 PHE A CA 1
ATOM 1193 C C . PHE A 1 155 ? 9.438 -2.985 -18.732 1.00 81.38 155 PHE A C 1
ATOM 1195 O O . PHE A 1 155 ? 10.370 -3.556 -19.300 1.00 81.38 155 PHE A O 1
ATOM 1202 N N . VAL A 1 156 ? 8.477 -3.650 -18.088 1.00 82.56 156 VAL A N 1
ATOM 1203 C CA . VAL A 1 156 ? 8.513 -5.103 -17.896 1.00 82.56 156 VAL A CA 1
ATOM 1204 C C . VAL A 1 156 ? 8.361 -5.873 -19.211 1.00 82.56 156 VAL A C 1
ATOM 1206 O O . VAL A 1 156 ? 8.940 -6.947 -19.362 1.00 82.56 156 VAL A O 1
ATOM 1209 N N . THR A 1 157 ? 7.583 -5.357 -20.166 1.00 81.06 157 THR A N 1
ATOM 1210 C CA . THR A 1 157 ? 7.245 -6.088 -21.401 1.00 81.06 157 THR A CA 1
ATOM 1211 C C . THR A 1 157 ? 8.230 -5.878 -22.533 1.00 81.06 157 THR A C 1
ATOM 1213 O O . THR A 1 157 ? 8.549 -6.823 -23.251 1.00 81.06 157 THR A O 1
ATOM 1216 N N . THR A 1 158 ? 8.688 -4.648 -22.738 1.00 72.25 158 THR A N 1
ATOM 1217 C CA . THR A 1 158 ? 9.415 -4.324 -23.965 1.00 72.25 158 THR A CA 1
ATOM 1218 C C . THR A 1 158 ? 10.908 -4.583 -23.832 1.00 72.25 158 THR A C 1
ATOM 1220 O O . THR A 1 158 ? 11.576 -4.753 -24.849 1.00 72.25 158 THR A O 1
ATOM 1223 N N . SER A 1 159 ? 11.459 -4.586 -22.607 1.00 59.97 159 SER A N 1
ATOM 1224 C CA . SER A 1 159 ? 12.911 -4.440 -22.370 1.00 59.97 159 SER A CA 1
ATOM 1225 C C . SER A 1 159 ? 13.538 -3.271 -23.161 1.00 59.97 159 SER A C 1
ATOM 1227 O O . SER A 1 159 ? 14.762 -3.150 -23.229 1.00 59.97 159 SER A O 1
ATOM 1229 N N . ALA A 1 160 ? 12.714 -2.432 -23.800 1.00 51.25 160 ALA A N 1
ATOM 1230 C CA . ALA A 1 160 ? 13.094 -1.498 -24.834 1.00 51.25 160 ALA A CA 1
ATOM 1231 C C . ALA A 1 160 ? 12.997 -0.110 -24.231 1.00 51.25 160 ALA A C 1
ATOM 1233 O O . ALA A 1 160 ? 11.975 0.322 -23.706 1.00 51.25 160 ALA A O 1
ATOM 1234 N N . MET A 1 161 ? 14.131 0.563 -24.274 1.00 54.41 161 MET A N 1
ATOM 1235 C CA . MET A 1 161 ? 14.324 1.863 -23.675 1.00 54.41 161 MET A CA 1
ATOM 1236 C C . MET A 1 161 ? 13.589 2.906 -24.519 1.00 54.41 161 MET A C 1
ATOM 1238 O O . MET A 1 161 ? 14.024 3.203 -25.633 1.00 54.41 161 MET A O 1
ATOM 1242 N N . SER A 1 162 ? 12.509 3.497 -24.009 1.00 52.56 162 SER A N 1
ATOM 1243 C CA . SER A 1 162 ? 12.100 4.812 -24.500 1.00 52.56 162 SER A CA 1
ATOM 1244 C C . SER A 1 162 ? 12.987 5.868 -23.831 1.00 52.56 162 SER A C 1
ATOM 1246 O O . SER A 1 162 ? 13.270 5.785 -22.636 1.00 52.56 162 SER A O 1
ATOM 1248 N N . ASN A 1 163 ? 13.455 6.871 -24.584 1.00 53.41 163 ASN A N 1
ATOM 1249 C CA . ASN A 1 163 ? 14.283 7.969 -24.046 1.00 53.41 163 ASN A CA 1
ATOM 1250 C C . ASN A 1 163 ? 13.557 8.807 -22.969 1.00 53.41 163 ASN A C 1
ATOM 1252 O O . ASN A 1 163 ? 14.166 9.664 -22.338 1.00 53.41 163 ASN A O 1
ATOM 1256 N N . SER A 1 164 ? 12.258 8.574 -22.783 1.00 54.41 164 SER A N 1
ATOM 1257 C CA . SER A 1 164 ? 11.395 9.159 -21.758 1.00 54.41 164 SER A CA 1
ATOM 1258 C C . SER A 1 164 ? 11.269 8.311 -20.487 1.00 54.41 164 SER A C 1
ATOM 1260 O O . SER A 1 164 ? 10.629 8.754 -19.537 1.00 54.41 164 SER A O 1
ATOM 1262 N N . SER A 1 165 ? 11.822 7.095 -20.458 1.00 57.22 165 SER A N 1
ATOM 1263 C CA . SER A 1 165 ? 11.744 6.218 -19.290 1.00 57.22 165 SER A CA 1
ATOM 1264 C C . SER A 1 165 ? 12.797 6.608 -18.248 1.00 57.22 165 SER A C 1
ATOM 1266 O O . SER A 1 165 ? 13.977 6.757 -18.560 1.00 57.22 165 SER A O 1
ATOM 1268 N N . TRP A 1 166 ? 12.375 6.733 -16.988 1.00 63.75 166 TRP A N 1
ATOM 1269 C CA . TRP A 1 166 ? 13.229 6.967 -15.811 1.00 63.75 166 TRP A CA 1
ATOM 1270 C C . TRP A 1 166 ? 14.201 5.806 -15.526 1.00 63.75 166 TRP A C 1
ATOM 1272 O O . TRP A 1 166 ? 15.072 5.904 -14.662 1.00 63.75 166 TRP A O 1
ATOM 1282 N N . LEU A 1 167 ? 14.091 4.701 -16.267 1.00 60.38 167 LEU A N 1
ATOM 1283 C CA . LEU A 1 167 ? 14.943 3.526 -16.131 1.00 60.38 167 LEU A CA 1
ATOM 1284 C C . LEU A 1 167 ? 16.261 3.705 -16.886 1.00 60.38 167 LEU A C 1
ATOM 1286 O O . LEU A 1 167 ? 16.445 3.267 -18.024 1.00 60.38 167 LEU A O 1
ATOM 1290 N N . PHE A 1 168 ? 17.226 4.326 -16.212 1.00 54.44 168 PHE A N 1
ATOM 1291 C CA . PHE A 1 168 ? 18.611 4.351 -16.665 1.00 54.44 168 PHE A CA 1
ATOM 1292 C C . PHE A 1 168 ? 19.242 2.947 -16.570 1.00 54.44 168 PHE A C 1
ATOM 1294 O O . PHE A 1 168 ? 19.501 2.443 -15.483 1.00 54.44 168 PHE A O 1
ATOM 1301 N N . ARG A 1 169 ? 19.507 2.337 -17.735 1.00 48.25 169 ARG A N 1
ATOM 1302 C CA . ARG A 1 169 ? 20.618 1.421 -18.110 1.00 48.25 169 ARG A CA 1
ATOM 1303 C C . ARG A 1 169 ? 21.170 0.357 -17.143 1.00 48.25 169 ARG A C 1
ATOM 1305 O O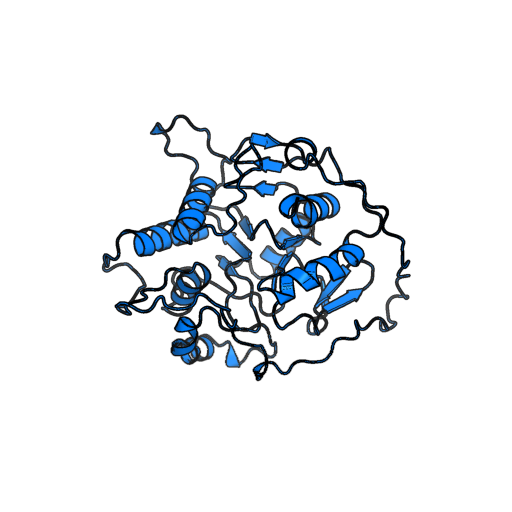 . ARG A 1 169 ? 22.234 -0.189 -17.429 1.00 48.25 169 ARG A O 1
ATOM 1312 N N . GLN A 1 170 ? 20.502 -0.022 -16.067 1.00 52.28 170 GLN A N 1
ATOM 1313 C CA . GLN A 1 170 ? 20.915 -1.202 -15.309 1.00 52.28 170 GLN A CA 1
ATOM 1314 C C . GLN A 1 170 ? 20.100 -2.398 -15.792 1.00 52.28 170 GLN A C 1
ATOM 1316 O O . GLN A 1 170 ? 18.876 -2.339 -15.863 1.00 52.28 170 GLN A O 1
ATOM 1321 N N . GLN A 1 171 ? 20.793 -3.466 -16.195 1.00 52.59 171 GLN A N 1
ATOM 1322 C CA . GLN A 1 171 ? 20.203 -4.754 -16.557 1.00 52.59 171 GLN A CA 1
ATOM 1323 C C . GLN A 1 171 ? 19.530 -5.359 -15.322 1.00 52.59 171 GLN A C 1
ATOM 1325 O O . GLN A 1 171 ? 20.080 -6.237 -14.656 1.00 52.59 171 GLN A O 1
ATOM 1330 N N . VAL A 1 172 ? 18.344 -4.870 -14.975 1.00 56.59 172 VAL A N 1
ATOM 1331 C CA . VAL A 1 172 ? 17.536 -5.474 -13.928 1.00 56.59 172 VAL A CA 1
ATOM 1332 C C . VAL A 1 172 ? 16.902 -6.722 -14.537 1.00 56.59 172 VAL A C 1
ATOM 1334 O O . VAL A 1 172 ? 15.755 -6.721 -14.962 1.00 56.59 172 VAL A O 1
ATOM 1337 N N . ASN A 1 173 ? 17.660 -7.821 -14.575 1.00 59.19 173 ASN A N 1
ATOM 1338 C CA . ASN A 1 173 ? 17.177 -9.154 -14.970 1.00 59.19 173 ASN A CA 1
ATOM 1339 C C . ASN A 1 173 ? 16.179 -9.748 -13.949 1.00 59.19 173 ASN A C 1
ATOM 1341 O O . ASN A 1 173 ? 15.973 -10.960 -13.901 1.00 59.19 173 ASN A O 1
ATOM 1345 N N . TYR A 1 174 ? 15.601 -8.914 -13.084 1.00 64.62 174 TYR A N 1
ATOM 1346 C CA . TYR A 1 174 ? 14.745 -9.311 -11.983 1.00 64.62 174 TYR A CA 1
ATOM 1347 C C . TYR A 1 174 ? 13.495 -8.434 -11.962 1.00 64.62 174 TYR A C 1
ATOM 1349 O O . TYR A 1 174 ? 13.541 -7.257 -11.612 1.00 64.62 174 TYR A O 1
ATOM 1357 N N . VAL A 1 175 ? 12.378 -9.026 -12.372 1.00 80.38 175 VAL A N 1
ATOM 1358 C CA . VAL A 1 175 ? 11.090 -8.351 -12.484 1.00 80.38 175 VAL A CA 1
ATOM 1359 C C . VAL A 1 175 ? 10.252 -8.702 -11.260 1.00 80.38 175 VAL A C 1
ATOM 1361 O O . VAL A 1 175 ? 9.524 -9.691 -11.254 1.00 80.38 175 VAL A O 1
ATOM 1364 N N . ASP A 1 176 ? 10.417 -7.903 -10.217 1.00 89.62 176 ASP A N 1
ATOM 1365 C CA . ASP A 1 176 ? 9.675 -7.954 -8.957 1.00 89.62 176 ASP A CA 1
ATOM 1366 C C . ASP A 1 176 ? 8.985 -6.605 -8.779 1.00 89.62 176 ASP A C 1
ATOM 1368 O O . ASP A 1 176 ? 9.564 -5.566 -9.097 1.00 89.62 176 ASP A O 1
ATOM 1372 N N . ASP A 1 177 ? 7.717 -6.622 -8.375 1.00 91.75 177 ASP A N 1
ATOM 1373 C CA . ASP A 1 177 ? 6.865 -5.434 -8.287 1.00 91.75 177 ASP A CA 1
ATOM 1374 C C . ASP A 1 177 ? 7.450 -4.386 -7.337 1.00 91.75 177 ASP A C 1
ATOM 1376 O O . ASP A 1 177 ? 7.514 -3.204 -7.691 1.00 91.75 177 ASP A O 1
ATOM 1380 N N . GLN A 1 178 ? 7.991 -4.829 -6.201 1.00 94.12 178 GLN A N 1
ATOM 1381 C CA . GLN A 1 178 ? 8.679 -3.951 -5.262 1.00 94.12 178 GLN A CA 1
ATOM 1382 C C . GLN A 1 178 ? 9.964 -3.391 -5.857 1.00 94.12 178 GLN A C 1
ATOM 1384 O O . GLN A 1 178 ? 10.242 -2.203 -5.699 1.00 94.12 178 GLN A O 1
ATOM 1389 N N . GLY A 1 179 ? 10.714 -4.205 -6.604 1.00 91.75 179 GLY A N 1
ATOM 1390 C CA . GLY A 1 179 ? 11.892 -3.753 -7.344 1.00 91.75 179 GLY A CA 1
ATOM 1391 C C . GLY A 1 179 ? 11.568 -2.637 -8.341 1.00 91.75 179 GLY A C 1
ATOM 1392 O O . GLY A 1 179 ? 12.204 -1.584 -8.311 1.00 91.75 179 GLY A O 1
ATOM 1393 N N . VAL A 1 180 ? 10.550 -2.832 -9.187 1.00 91.00 180 VAL A N 1
ATOM 1394 C CA . VAL A 1 180 ? 10.117 -1.837 -10.187 1.00 91.00 180 VAL A CA 1
ATOM 1395 C C . VAL A 1 180 ? 9.695 -0.530 -9.511 1.00 91.00 180 VAL A C 1
ATOM 1397 O O . VAL A 1 180 ? 10.129 0.544 -9.926 1.00 91.00 180 VAL A O 1
ATOM 1400 N N . MET A 1 181 ? 8.884 -0.604 -8.453 1.00 94.06 181 MET A N 1
ATOM 1401 C CA . MET A 1 181 ? 8.441 0.584 -7.718 1.00 94.06 181 MET A CA 1
ATOM 1402 C C . MET A 1 181 ? 9.588 1.288 -6.982 1.00 94.06 181 MET A C 1
ATOM 1404 O O . MET A 1 181 ? 9.672 2.515 -7.005 1.00 94.06 181 MET A O 1
ATOM 1408 N N . SER A 1 182 ? 10.509 0.527 -6.385 1.00 93.62 182 SER A N 1
ATOM 1409 C CA . SER A 1 182 ? 11.695 1.069 -5.712 1.00 93.62 182 SER A CA 1
ATOM 1410 C C . SER A 1 182 ? 12.572 1.841 -6.687 1.00 93.62 182 SER A C 1
ATOM 1412 O O . SER A 1 182 ? 12.991 2.951 -6.381 1.00 93.62 182 SER A O 1
ATOM 1414 N N . PHE A 1 183 ? 12.803 1.320 -7.896 1.00 89.75 183 PHE A N 1
ATOM 1415 C CA . PHE A 1 183 ? 13.549 2.071 -8.902 1.00 89.75 183 PHE A CA 1
ATOM 1416 C C . PHE A 1 183 ? 12.830 3.352 -9.329 1.00 89.75 183 PHE A C 1
ATOM 1418 O O . PHE A 1 183 ? 13.498 4.366 -9.502 1.00 89.75 183 PHE A O 1
ATOM 1425 N N . ALA A 1 184 ? 11.498 3.345 -9.442 1.00 90.88 184 ALA A N 1
ATOM 1426 C CA . ALA A 1 184 ? 10.746 4.565 -9.737 1.00 90.88 184 ALA A CA 1
ATOM 1427 C C . ALA A 1 184 ? 10.946 5.623 -8.641 1.00 90.88 184 ALA A C 1
ATOM 1429 O O . ALA A 1 184 ? 11.174 6.787 -8.949 1.00 90.88 184 ALA A O 1
ATOM 1430 N N . TYR A 1 185 ? 10.923 5.213 -7.372 1.00 94.25 185 TYR A N 1
ATOM 1431 C CA . TYR A 1 185 ? 11.185 6.097 -6.238 1.00 94.25 185 TYR A CA 1
ATOM 1432 C C . TYR A 1 185 ? 12.628 6.635 -6.234 1.00 94.25 185 TYR A C 1
ATOM 1434 O O . TYR A 1 185 ? 12.836 7.837 -6.094 1.00 94.25 185 TYR A O 1
ATOM 1442 N N . LEU A 1 186 ? 13.627 5.770 -6.437 1.00 91.62 186 LEU A N 1
ATOM 1443 C CA . LEU A 1 186 ? 15.046 6.132 -6.320 1.00 91.62 186 LEU A CA 1
ATOM 1444 C C . LEU A 1 186 ? 15.593 6.902 -7.533 1.00 91.62 186 LEU A C 1
ATOM 1446 O O . LEU A 1 186 ? 16.501 7.715 -7.387 1.00 91.62 186 LEU A O 1
ATOM 1450 N N . MET A 1 187 ? 15.060 6.667 -8.735 1.00 87.31 187 MET A N 1
ATOM 1451 C CA . MET A 1 187 ? 15.581 7.236 -9.986 1.00 87.31 187 MET A CA 1
ATOM 1452 C C . MET A 1 187 ? 14.866 8.543 -10.352 1.00 87.31 187 MET A C 1
ATOM 1454 O O . MET A 1 187 ? 14.213 8.658 -11.388 1.00 87.31 187 MET A O 1
ATOM 1458 N N . GLY A 1 188 ? 14.981 9.540 -9.472 1.00 86.75 188 GLY A N 1
ATOM 1459 C CA . GLY A 1 188 ? 14.435 10.887 -9.684 1.00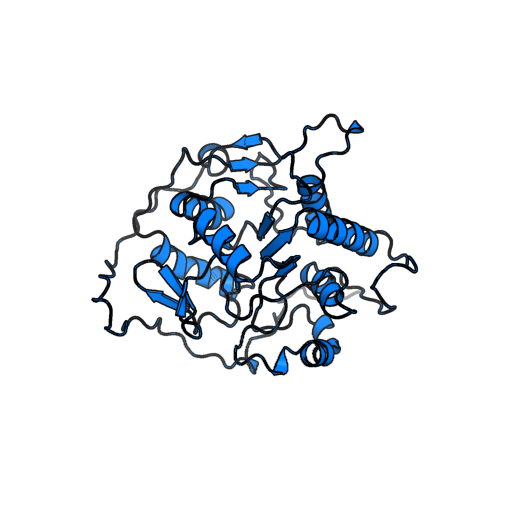 86.75 188 GLY A CA 1
ATOM 1460 C C . GLY A 1 188 ? 12.953 11.051 -9.337 1.00 86.75 188 GLY A C 1
ATOM 1461 O O . GLY A 1 188 ? 12.423 12.148 -9.495 1.00 86.75 188 GLY A O 1
ATOM 1462 N N . ASN A 1 189 ? 12.302 9.994 -8.843 1.00 92.50 189 ASN A N 1
ATOM 1463 C CA . ASN A 1 189 ? 10.945 10.019 -8.304 1.00 92.50 189 ASN A CA 1
ATOM 1464 C C . ASN A 1 189 ? 9.899 10.726 -9.201 1.00 92.50 189 ASN A C 1
ATOM 1466 O O . ASN A 1 189 ? 9.213 11.650 -8.751 1.00 92.50 189 ASN A O 1
ATOM 1470 N N . PRO A 1 190 ? 9.735 10.314 -10.474 1.00 90.94 190 PRO A N 1
ATOM 1471 C CA . PRO A 1 190 ? 8.917 11.044 -11.446 1.00 90.94 190 PRO A CA 1
ATOM 1472 C C . PRO A 1 190 ? 7.418 11.054 -11.111 1.00 90.94 190 PRO A C 1
ATOM 1474 O O . PRO A 1 190 ? 6.667 11.838 -11.688 1.00 90.94 190 PRO A O 1
ATOM 1477 N N . TYR A 1 191 ? 6.977 10.196 -10.187 1.00 93.75 191 TYR A N 1
ATOM 1478 C CA . TYR A 1 191 ? 5.584 10.107 -9.745 1.00 93.75 191 TYR A CA 1
ATOM 1479 C C . TYR A 1 191 ? 5.328 10.777 -8.391 1.00 93.75 191 TYR A C 1
ATOM 1481 O O . TYR A 1 191 ? 4.205 10.709 -7.899 1.00 93.75 191 TYR A O 1
ATOM 1489 N N . GLY A 1 192 ? 6.342 11.397 -7.774 1.00 95.38 192 GLY A N 1
ATOM 1490 C CA . GLY A 1 192 ? 6.204 11.997 -6.446 1.00 95.38 192 GLY A CA 1
ATOM 1491 C C . GLY A 1 192 ? 5.842 10.978 -5.359 1.00 95.38 192 GLY A C 1
ATOM 1492 O O . GLY A 1 192 ? 5.044 11.283 -4.477 1.00 95.38 192 GLY A O 1
ATOM 1493 N N . ILE A 1 193 ? 6.406 9.768 -5.441 1.00 97.19 193 ILE A N 1
ATOM 1494 C CA . ILE A 1 193 ? 6.262 8.708 -4.441 1.00 97.19 193 ILE A CA 1
ATOM 1495 C C . ILE A 1 193 ? 6.826 9.199 -3.108 1.00 97.19 193 ILE A C 1
ATOM 1497 O O . ILE A 1 193 ? 7.978 9.622 -3.012 1.00 97.19 193 ILE A O 1
ATOM 1501 N N . SER A 1 194 ? 6.012 9.099 -2.071 1.00 97.25 194 SER A N 1
ATOM 1502 C CA . SER A 1 194 ? 6.394 9.279 -0.671 1.00 97.25 194 SER A CA 1
ATOM 1503 C C . SER A 1 194 ? 6.188 7.971 0.089 1.00 97.25 194 SER A C 1
ATOM 1505 O O . SER A 1 194 ? 5.431 7.108 -0.359 1.00 97.25 194 SER A O 1
ATOM 1507 N N . LEU A 1 195 ? 6.872 7.810 1.221 1.00 97.88 195 LEU A N 1
ATOM 1508 C CA . LEU A 1 195 ? 6.831 6.587 2.021 1.00 97.88 195 LEU A CA 1
ATOM 1509 C C . LEU A 1 195 ? 6.123 6.830 3.358 1.00 97.88 195 LEU A C 1
ATOM 1511 O O . LEU A 1 195 ? 6.344 7.850 4.012 1.00 97.88 195 LEU A O 1
ATOM 1515 N N . ASP A 1 196 ? 5.303 5.870 3.771 1.00 97.88 196 ASP A N 1
ATOM 1516 C CA . ASP A 1 196 ? 4.548 5.884 5.024 1.00 97.88 196 ASP A CA 1
ATOM 1517 C C . ASP A 1 196 ? 5.409 5.440 6.217 1.00 97.88 196 ASP A C 1
ATOM 1519 O O . ASP A 1 196 ? 5.231 4.364 6.792 1.00 97.88 196 ASP A O 1
ATOM 1523 N N . HIS A 1 197 ? 6.402 6.257 6.568 1.00 97.19 197 HIS A N 1
ATOM 1524 C CA . HIS A 1 197 ? 7.351 5.949 7.642 1.00 97.19 197 HIS A CA 1
ATOM 1525 C C . HIS A 1 197 ? 6.686 5.814 9.021 1.00 97.19 197 HIS A C 1
ATOM 1527 O O . HIS A 1 197 ? 7.133 5.026 9.858 1.00 97.19 197 HIS A O 1
ATOM 1533 N N . GLU A 1 198 ? 5.614 6.575 9.255 1.00 96.56 198 GLU A N 1
ATOM 1534 C CA . GLU A 1 198 ? 4.856 6.581 10.510 1.00 96.56 198 GLU A CA 1
ATOM 1535 C C . GLU A 1 198 ? 3.772 5.501 10.568 1.00 96.56 198 GLU A C 1
ATOM 1537 O O . GLU A 1 198 ? 3.115 5.355 11.602 1.00 96.56 198 GLU A O 1
ATOM 1542 N N . SER A 1 199 ? 3.604 4.738 9.484 1.00 96.88 199 SER A N 1
ATOM 1543 C CA . SER A 1 199 ? 2.572 3.715 9.322 1.00 96.88 199 SER A CA 1
ATOM 1544 C C . SER A 1 199 ? 1.156 4.229 9.598 1.00 96.88 199 SER A C 1
ATOM 1546 O O . SER A 1 199 ? 0.325 3.551 10.214 1.00 96.88 199 SER A O 1
ATOM 1548 N N . ALA A 1 200 ? 0.883 5.447 9.128 1.00 95.31 200 ALA A N 1
ATOM 1549 C CA . ALA A 1 200 ? -0.423 6.088 9.186 1.00 95.31 200 ALA A CA 1
ATOM 1550 C C . ALA A 1 200 ? -1.446 5.404 8.275 1.00 95.31 200 ALA A C 1
ATOM 1552 O O . ALA A 1 200 ? -2.641 5.440 8.556 1.00 95.31 200 ALA A O 1
ATOM 1553 N N . PHE A 1 201 ? -1.014 4.732 7.220 1.00 97.38 201 PHE A N 1
ATOM 1554 C CA . PHE A 1 201 ? -1.879 3.987 6.313 1.00 97.38 201 PHE A CA 1
ATOM 1555 C C . PHE A 1 201 ? -1.552 2.508 6.343 1.00 97.38 201 PHE A C 1
ATOM 1557 O O . PHE A 1 201 ? -2.465 1.691 6.372 1.00 97.38 201 PHE A O 1
ATOM 1564 N N . PHE A 1 202 ? -0.271 2.155 6.356 1.00 98.06 202 PHE A N 1
ATOM 1565 C CA . PHE A 1 202 ? 0.206 0.816 6.063 1.00 98.06 202 PHE A CA 1
ATOM 1566 C C . PHE A 1 202 ? 1.302 0.398 7.036 1.00 98.06 202 PHE A C 1
ATOM 1568 O O . PHE A 1 202 ? 2.268 1.124 7.269 1.00 98.06 202 PHE A O 1
ATOM 1575 N N . TYR A 1 203 ? 1.199 -0.824 7.542 1.00 97.62 203 TYR A N 1
ATOM 1576 C CA . TYR A 1 203 ? 2.216 -1.425 8.392 1.00 97.62 203 TYR A CA 1
ATOM 1577 C C . TYR A 1 203 ? 2.643 -2.779 7.841 1.00 97.62 203 TYR A C 1
ATOM 1579 O O . TYR A 1 203 ? 1.854 -3.723 7.830 1.00 97.62 203 TYR A O 1
ATOM 1587 N N . SER A 1 204 ? 3.899 -2.884 7.417 1.00 97.19 204 SER A N 1
ATOM 1588 C CA . SER A 1 204 ? 4.501 -4.147 6.986 1.00 97.19 204 SER A CA 1
ATOM 1589 C C . SER A 1 204 ? 5.010 -4.926 8.202 1.00 97.19 204 SER A C 1
ATOM 1591 O O . SER A 1 204 ? 5.843 -4.427 8.952 1.00 97.19 204 SER A O 1
ATOM 1593 N N . LEU A 1 205 ? 4.497 -6.139 8.422 1.00 95.38 205 LEU A N 1
ATOM 1594 C CA . LEU A 1 205 ? 4.785 -6.944 9.615 1.00 95.38 205 LEU A CA 1
ATOM 1595 C C . LEU A 1 205 ? 6.177 -7.580 9.619 1.00 95.38 205 LEU A C 1
ATOM 1597 O O . LEU A 1 205 ? 6.725 -7.816 10.694 1.00 95.38 205 LEU A O 1
ATOM 1601 N N . TYR A 1 206 ? 6.738 -7.908 8.456 1.00 93.56 206 TYR A N 1
ATOM 1602 C CA . TYR A 1 206 ? 8.022 -8.605 8.378 1.00 93.56 206 TYR A CA 1
ATOM 1603 C C . TYR A 1 206 ? 9.129 -7.812 9.087 1.00 93.56 206 TYR A C 1
ATOM 1605 O O . TYR A 1 206 ? 9.385 -6.667 8.715 1.00 93.56 206 TYR A O 1
ATOM 1613 N N . CYS A 1 207 ? 9.798 -8.422 10.074 1.00 92.06 207 CYS A N 1
ATOM 1614 C CA . CYS A 1 207 ? 10.859 -7.786 10.869 1.00 92.06 207 CYS A CA 1
ATOM 1615 C C . CYS A 1 207 ? 10.447 -6.525 11.656 1.00 92.06 207 CYS A C 1
ATOM 1617 O O . CYS A 1 207 ? 11.306 -5.698 11.953 1.00 92.06 207 CYS A O 1
ATOM 1619 N N . ALA A 1 208 ? 9.156 -6.335 11.948 1.00 93.06 208 ALA A N 1
ATOM 1620 C CA . ALA A 1 208 ? 8.682 -5.145 12.665 1.00 93.06 208 ALA A CA 1
ATOM 1621 C C . ALA A 1 208 ? 7.647 -5.449 13.762 1.00 93.06 208 ALA A C 1
ATOM 1623 O O . ALA A 1 208 ? 7.135 -4.548 14.423 1.00 93.06 208 ALA A O 1
ATOM 1624 N N . THR A 1 209 ? 7.296 -6.719 13.972 1.00 89.88 209 THR A N 1
ATOM 1625 C CA . THR A 1 209 ? 6.162 -7.110 14.827 1.00 89.88 209 THR A CA 1
ATOM 1626 C C . THR A 1 209 ? 6.301 -6.673 16.289 1.00 89.88 209 THR A C 1
ATOM 1628 O O . THR A 1 209 ? 5.296 -6.467 16.969 1.00 89.88 209 THR A O 1
ATOM 1631 N N . GLU A 1 210 ? 7.529 -6.499 16.775 1.00 90.62 210 GLU A N 1
ATOM 1632 C CA . GLU A 1 210 ? 7.862 -6.030 18.119 1.00 90.62 210 GLU A CA 1
ATOM 1633 C C . GLU A 1 210 ? 7.439 -4.581 18.396 1.00 90.62 210 GLU A C 1
ATOM 1635 O O . GLU A 1 210 ? 7.376 -4.166 19.554 1.00 90.62 210 GLU A O 1
ATOM 1640 N N . HIS A 1 211 ? 7.125 -3.807 17.356 1.00 93.38 211 HIS A N 1
ATOM 1641 C CA . HIS A 1 211 ? 6.660 -2.431 17.496 1.00 93.38 211 HIS A CA 1
ATOM 1642 C C . HIS A 1 211 ? 5.131 -2.307 17.479 1.00 93.38 211 HIS A C 1
ATOM 1644 O O . HIS A 1 211 ? 4.592 -1.200 17.422 1.00 93.38 211 HIS A O 1
ATOM 1650 N N . LEU A 1 212 ? 4.406 -3.423 17.546 1.00 93.06 212 LEU A N 1
ATOM 1651 C CA . LEU A 1 212 ? 2.950 -3.426 17.608 1.00 93.06 212 LEU A CA 1
ATOM 1652 C C . LEU A 1 212 ? 2.439 -3.724 19.014 1.00 93.06 212 LEU A C 1
ATOM 1654 O O . LEU A 1 212 ? 2.921 -4.623 19.704 1.00 93.06 212 LEU A O 1
ATOM 1658 N N . VAL A 1 213 ? 1.402 -2.993 19.415 1.00 92.50 213 VAL A N 1
ATOM 1659 C CA . VAL A 1 213 ? 0.662 -3.238 20.657 1.00 92.50 213 VAL A CA 1
ATOM 1660 C C . VAL A 1 213 ? -0.833 -3.287 20.369 1.00 92.50 213 VAL A C 1
ATOM 1662 O O . VAL A 1 213 ? -1.347 -2.489 19.587 1.00 92.50 213 VAL A O 1
ATOM 1665 N N . LEU A 1 214 ? -1.543 -4.222 21.003 1.00 89.62 214 LEU A N 1
ATOM 1666 C CA . LEU A 1 214 ? -3.004 -4.241 20.987 1.00 89.62 214 LEU A CA 1
ATOM 1667 C C . LEU A 1 214 ? -3.502 -3.330 22.108 1.00 89.62 214 LEU A C 1
ATOM 1669 O O . LEU A 1 214 ? -3.279 -3.601 23.286 1.00 89.62 214 LEU A O 1
ATOM 1673 N N . SER A 1 215 ? -4.185 -2.254 21.739 1.00 89.00 215 SER A N 1
ATOM 1674 C CA . SER A 1 215 ? -4.774 -1.297 22.668 1.00 89.00 215 SER A CA 1
ATOM 1675 C C . SER A 1 215 ? -6.215 -1.031 22.263 1.00 89.00 215 SER A C 1
ATOM 1677 O O . SER A 1 215 ? -6.484 -0.630 21.134 1.00 89.00 215 SER A O 1
ATOM 1679 N N . CYS A 1 216 ? -7.157 -1.269 23.176 1.00 85.62 216 CYS A N 1
ATOM 1680 C CA . CYS A 1 216 ? -8.577 -0.995 22.945 1.00 85.62 216 CYS A CA 1
ATOM 1681 C C . CYS A 1 216 ? -9.170 -1.631 21.676 1.00 85.62 216 CYS A C 1
ATOM 1683 O O . CYS A 1 216 ? -9.938 -1.000 20.955 1.00 85.62 216 CYS A O 1
ATOM 1685 N N . GLY A 1 217 ? -8.808 -2.888 21.399 1.00 84.38 217 GLY A N 1
ATOM 1686 C CA . GLY A 1 217 ? -9.286 -3.602 20.208 1.00 84.38 217 GLY A CA 1
ATOM 1687 C C . GLY A 1 217 ? -8.678 -3.102 18.894 1.00 84.38 217 GLY A C 1
ATOM 1688 O O . GLY A 1 217 ? -9.136 -3.492 17.828 1.00 84.38 217 GLY A O 1
ATOM 1689 N N . ALA A 1 218 ? -7.651 -2.252 18.956 1.00 90.31 218 ALA A N 1
ATOM 1690 C CA . ALA A 1 218 ? -6.920 -1.763 17.799 1.00 90.31 218 ALA A CA 1
ATOM 1691 C C . ALA A 1 218 ? -5.427 -2.075 17.928 1.00 90.31 218 ALA A C 1
ATOM 1693 O O . ALA A 1 218 ? -4.830 -1.971 19.001 1.00 90.31 218 ALA A O 1
ATOM 1694 N N . ILE A 1 219 ? -4.810 -2.439 16.813 1.00 93.38 219 ILE A N 1
ATOM 1695 C CA . ILE A 1 219 ? -3.367 -2.582 16.702 1.00 93.38 219 ILE A CA 1
ATOM 1696 C C . ILE A 1 219 ? -2.754 -1.209 16.438 1.00 93.38 219 ILE A C 1
ATOM 1698 O O . ILE A 1 219 ? -3.054 -0.546 15.438 1.00 93.38 219 ILE A O 1
ATOM 1702 N N . MET A 1 220 ? -1.884 -0.806 17.356 1.00 95.19 220 MET A N 1
ATOM 1703 C CA . MET A 1 220 ? -1.175 0.464 17.349 1.00 95.19 220 MET A CA 1
ATOM 1704 C C . MET A 1 220 ? 0.300 0.229 17.036 1.00 95.19 220 MET A C 1
ATOM 1706 O O . MET A 1 220 ? 0.915 -0.685 17.590 1.00 95.19 220 MET A O 1
ATOM 1710 N N . TYR A 1 221 ? 0.886 1.097 16.217 1.00 95.75 221 TYR A N 1
ATOM 1711 C CA . TYR A 1 221 ? 2.330 1.223 16.097 1.00 95.75 221 TYR A CA 1
ATOM 1712 C C . TYR A 1 221 ? 2.857 2.023 17.289 1.00 95.75 221 TYR A C 1
ATOM 1714 O O . TYR A 1 221 ? 2.573 3.213 17.435 1.00 95.75 221 TYR A O 1
ATOM 1722 N N . ASN A 1 222 ? 3.591 1.361 18.181 1.00 95.94 222 ASN A N 1
ATOM 1723 C CA . ASN A 1 222 ? 3.957 1.919 19.480 1.00 95.94 222 ASN A CA 1
ATOM 1724 C C . ASN A 1 222 ? 4.940 3.099 19.393 1.00 95.94 222 ASN A C 1
ATOM 1726 O O . ASN A 1 222 ? 4.890 3.976 20.250 1.00 95.94 222 ASN A O 1
ATOM 1730 N N . LEU A 1 223 ? 5.783 3.160 18.356 1.00 96.12 223 LEU A N 1
ATOM 1731 C CA . LEU A 1 223 ? 6.780 4.224 18.205 1.00 96.12 223 LEU A CA 1
ATOM 1732 C C . LEU A 1 223 ? 6.149 5.573 17.849 1.00 96.12 223 LEU A C 1
ATOM 1734 O O . LEU A 1 223 ? 6.668 6.610 18.252 1.00 96.12 223 LEU A O 1
ATOM 1738 N N . THR A 1 224 ? 5.022 5.565 17.134 1.00 95.25 224 THR A N 1
ATOM 1739 C CA . THR A 1 224 ? 4.300 6.786 16.732 1.00 95.25 224 THR A CA 1
ATOM 1740 C C . THR A 1 224 ? 2.942 6.926 17.413 1.00 95.25 224 THR A C 1
ATOM 1742 O O . THR A 1 224 ? 2.240 7.905 17.191 1.00 95.25 224 THR A O 1
ATOM 1745 N N . SER A 1 225 ? 2.551 5.960 18.253 1.00 95.44 225 SER A N 1
ATOM 1746 C CA . SER A 1 225 ? 1.206 5.868 18.845 1.00 95.44 225 SER A CA 1
ATOM 1747 C C . SER A 1 225 ? 0.077 5.898 17.803 1.00 95.44 225 SER A C 1
ATOM 1749 O O . SER A 1 225 ? -1.042 6.324 18.090 1.00 95.44 225 SER A O 1
ATOM 1751 N N . THR A 1 226 ? 0.357 5.425 16.589 1.00 95.25 226 THR A N 1
ATOM 1752 C CA . THR A 1 226 ? -0.573 5.488 15.460 1.00 95.25 226 THR A CA 1
ATOM 1753 C C . THR A 1 226 ? -1.412 4.222 15.380 1.00 95.25 226 THR A C 1
ATOM 1755 O O . THR A 1 226 ? -0.875 3.116 15.357 1.00 95.25 226 THR A O 1
ATOM 1758 N N . LYS A 1 227 ? -2.742 4.363 15.301 1.00 95.69 227 LYS A N 1
ATOM 1759 C CA . LYS A 1 227 ? -3.633 3.243 14.952 1.00 95.69 227 LYS A CA 1
ATOM 1760 C C . LYS A 1 227 ? -3.353 2.860 13.508 1.00 95.69 227 LYS A C 1
ATOM 1762 O O . LYS A 1 227 ? -3.628 3.669 12.627 1.00 95.69 227 LYS A O 1
ATOM 1767 N N . VAL A 1 228 ? -2.830 1.666 13.262 1.00 94.56 228 VAL A N 1
ATOM 1768 C CA . VAL A 1 228 ? -2.443 1.233 11.913 1.00 94.56 228 VAL A CA 1
ATOM 1769 C C . VAL A 1 228 ? -3.673 1.118 11.008 1.00 94.56 228 VAL A C 1
ATOM 1771 O O . VAL A 1 228 ? -4.698 0.598 11.439 1.00 94.56 228 VAL A O 1
ATOM 1774 N N . GLY A 1 229 ? -3.570 1.572 9.757 1.00 96.06 229 GLY A N 1
ATOM 1775 C CA . GLY A 1 229 ? -4.643 1.439 8.770 1.00 96.06 229 GLY A CA 1
ATOM 1776 C C . GLY A 1 229 ? -4.819 0.016 8.264 1.00 96.06 229 GLY A C 1
ATOM 1777 O O . GLY A 1 229 ? -5.759 -0.685 8.639 1.00 96.06 229 GLY A O 1
ATOM 1778 N N . ILE A 1 230 ? -3.881 -0.397 7.424 1.00 96.94 230 ILE A N 1
ATOM 1779 C CA . ILE A 1 230 ? -3.750 -1.736 6.877 1.00 96.94 230 ILE A CA 1
ATOM 1780 C C . ILE A 1 230 ? -2.555 -2.411 7.541 1.00 96.94 230 ILE A C 1
ATOM 1782 O O . ILE A 1 230 ? -1.440 -1.889 7.498 1.00 96.94 230 ILE A O 1
ATOM 1786 N N . LEU A 1 231 ? -2.765 -3.591 8.117 1.00 96.44 231 LEU A N 1
ATOM 1787 C CA . LEU A 1 231 ? -1.666 -4.494 8.453 1.00 96.44 231 LEU A CA 1
ATOM 1788 C C . LEU A 1 231 ? -1.377 -5.382 7.257 1.00 96.44 231 LEU A C 1
ATOM 1790 O O . LEU A 1 231 ? -2.280 -6.065 6.787 1.00 96.44 231 LEU A O 1
ATOM 1794 N N . HIS A 1 232 ? -0.129 -5.412 6.811 1.00 96.69 232 HIS A N 1
ATOM 1795 C CA . HIS A 1 232 ? 0.345 -6.254 5.727 1.00 96.69 232 HIS A CA 1
ATOM 1796 C C . HIS A 1 232 ? 1.290 -7.324 6.283 1.00 96.69 232 HIS A C 1
ATOM 1798 O O . HIS A 1 232 ? 2.411 -7.045 6.701 1.00 96.69 232 HIS A O 1
ATOM 1804 N N . GLY A 1 233 ? 0.836 -8.575 6.288 1.00 94.69 233 GLY A N 1
ATOM 1805 C CA . GLY A 1 233 ? 1.604 -9.764 6.646 1.00 94.69 233 GLY A CA 1
ATOM 1806 C C . GLY A 1 233 ? 2.616 -10.167 5.582 1.00 94.69 233 GLY A C 1
ATOM 1807 O O . GLY A 1 233 ? 2.637 -11.324 5.176 1.00 94.69 233 GLY A O 1
ATOM 1808 N N . ASN A 1 234 ? 3.464 -9.240 5.134 1.00 93.00 234 ASN A N 1
ATOM 1809 C CA . ASN A 1 234 ? 4.510 -9.527 4.162 1.00 93.00 234 ASN A CA 1
ATOM 1810 C C . ASN A 1 234 ? 5.526 -10.555 4.704 1.00 93.00 234 ASN A C 1
ATOM 1812 O O . ASN A 1 234 ? 5.708 -10.744 5.908 1.00 93.00 234 ASN A O 1
ATOM 1816 N N . GLY A 1 235 ? 6.216 -11.261 3.806 1.00 87.75 235 GLY A N 1
ATOM 1817 C CA . GLY A 1 235 ? 7.189 -12.280 4.215 1.00 87.75 235 GLY A CA 1
ATOM 1818 C C . GLY A 1 235 ? 6.550 -13.569 4.763 1.00 87.75 235 GLY A C 1
ATOM 1819 O O . GLY A 1 235 ? 5.352 -13.784 4.652 1.00 87.75 235 GLY A O 1
ATOM 1820 N N . GLY A 1 236 ? 7.366 -14.503 5.264 1.00 84.44 236 GLY A N 1
ATOM 1821 C CA . GLY A 1 236 ? 6.850 -15.739 5.885 1.00 84.44 236 GLY A CA 1
ATOM 1822 C C . GLY A 1 236 ? 6.402 -15.511 7.331 1.00 84.44 236 GLY A C 1
ATOM 1823 O O . GLY A 1 236 ? 5.326 -15.944 7.732 1.00 84.44 236 GLY A O 1
ATOM 1824 N N . GLU A 1 237 ? 7.217 -14.772 8.081 1.00 84.44 237 GLU A N 1
ATOM 1825 C CA . GLU A 1 237 ? 6.952 -14.382 9.467 1.00 84.44 237 GLU A CA 1
ATOM 1826 C C . GLU A 1 237 ? 5.724 -13.472 9.589 1.00 84.44 237 GLU A C 1
ATOM 1828 O O . GLU A 1 237 ? 4.857 -13.731 10.422 1.00 84.44 237 GLU A O 1
ATOM 1833 N N . GLY A 1 238 ? 5.596 -12.458 8.723 1.00 88.25 238 GLY A N 1
ATOM 1834 C CA . GLY A 1 238 ? 4.458 -11.541 8.766 1.00 88.25 238 GLY A CA 1
ATOM 1835 C C . GLY A 1 238 ? 3.126 -12.257 8.554 1.00 88.25 238 GLY A C 1
ATOM 1836 O O . GLY A 1 238 ? 2.168 -11.948 9.253 1.00 88.25 238 GLY A O 1
ATOM 1837 N N . LYS A 1 239 ? 3.070 -13.283 7.690 1.00 88.19 239 LYS A N 1
ATOM 1838 C CA . LYS A 1 239 ? 1.871 -14.127 7.510 1.00 88.19 239 LYS A CA 1
ATOM 1839 C C . LYS A 1 239 ? 1.496 -14.886 8.772 1.00 88.19 239 LYS A C 1
ATOM 1841 O O . LYS A 1 239 ? 0.322 -14.928 9.124 1.00 88.19 239 LYS A O 1
ATOM 1846 N N . ALA A 1 240 ? 2.482 -15.482 9.442 1.00 86.19 240 ALA A N 1
ATOM 1847 C CA . ALA A 1 240 ? 2.248 -16.180 10.702 1.00 86.19 240 ALA A CA 1
ATOM 1848 C C . ALA A 1 240 ? 1.728 -15.206 11.770 1.00 86.19 240 ALA A C 1
ATOM 1850 O O . ALA A 1 240 ? 0.759 -15.507 12.460 1.00 86.19 240 ALA A O 1
ATOM 1851 N N . ARG A 1 241 ? 2.311 -14.004 11.843 1.00 86.31 241 ARG A N 1
ATOM 1852 C CA . ARG A 1 241 ? 1.918 -13.000 12.833 1.00 86.31 241 ARG A CA 1
ATOM 1853 C C . ARG A 1 241 ? 0.572 -12.343 12.550 1.00 86.31 241 ARG A C 1
ATOM 1855 O O . ARG A 1 241 ? -0.130 -11.985 13.491 1.00 86.31 241 ARG A O 1
ATOM 1862 N N . LEU A 1 242 ? 0.201 -12.199 11.279 1.00 88.19 242 LEU A N 1
ATOM 1863 C CA . LEU A 1 242 ? -1.094 -11.651 10.882 1.00 88.19 242 LEU A CA 1
ATOM 1864 C C . LEU A 1 242 ? -2.243 -12.461 11.502 1.00 88.19 242 LEU A C 1
ATOM 1866 O O . LEU A 1 242 ? -3.227 -11.885 11.957 1.00 88.19 242 LEU A O 1
ATOM 1870 N N . GLU A 1 243 ? -2.085 -13.784 11.593 1.00 82.62 243 GLU A N 1
ATOM 1871 C CA . GLU A 1 243 ? -3.053 -14.661 12.255 1.00 82.62 243 GLU A CA 1
ATOM 1872 C C . GLU A 1 243 ? -3.156 -14.391 13.763 1.00 82.62 243 GLU A C 1
ATOM 1874 O O . GLU A 1 243 ? -4.262 -14.301 14.295 1.00 82.62 243 GLU A O 1
ATOM 1879 N N . ASP A 1 244 ? -2.024 -14.189 14.441 1.00 82.56 244 ASP A N 1
ATOM 1880 C CA . ASP A 1 244 ? -1.996 -13.919 15.882 1.00 82.56 244 ASP A CA 1
ATOM 1881 C C . ASP A 1 244 ? -2.698 -12.601 16.239 1.00 82.56 244 ASP A C 1
ATOM 1883 O O . ASP A 1 244 ? -3.394 -12.509 17.253 1.00 82.56 244 ASP A O 1
ATOM 1887 N N . VAL A 1 245 ? -2.522 -11.566 15.411 1.00 83.69 245 VAL A N 1
ATOM 1888 C CA . VAL A 1 245 ? -3.104 -10.237 15.664 1.00 83.69 245 VAL A CA 1
ATOM 1889 C C . VAL A 1 245 ? -4.549 -10.121 15.173 1.00 83.69 245 VAL A C 1
ATOM 1891 O O . VAL A 1 245 ? -5.308 -9.316 15.712 1.00 83.69 245 VAL A O 1
ATOM 1894 N N . ARG A 1 246 ? -4.978 -10.972 14.228 1.00 83.06 246 ARG A N 1
ATOM 1895 C CA . ARG A 1 246 ? -6.358 -11.011 13.712 1.00 83.06 246 ARG A CA 1
ATOM 1896 C C . ARG A 1 246 ? -7.394 -11.163 14.822 1.00 83.06 246 ARG A C 1
ATOM 1898 O O . ARG A 1 246 ? -8.387 -10.439 14.831 1.00 83.06 246 ARG A O 1
ATOM 1905 N N . GLY A 1 247 ? -7.164 -12.082 15.762 1.00 77.31 247 GLY A N 1
ATOM 1906 C CA . GLY A 1 247 ? -8.088 -12.317 16.878 1.00 77.31 247 GLY A CA 1
ATOM 1907 C C . GLY A 1 247 ? -8.296 -11.079 17.758 1.00 77.31 247 GLY A C 1
ATOM 1908 O O . GLY A 1 247 ? -9.388 -10.878 18.282 1.00 77.31 247 GLY A O 1
ATOM 1909 N N . GLY A 1 248 ? -7.278 -10.218 17.868 1.00 75.56 248 GLY A N 1
ATOM 1910 C CA . GLY A 1 248 ? -7.359 -8.960 18.612 1.00 75.56 248 GLY A CA 1
ATOM 1911 C C . GLY A 1 248 ? -8.203 -7.882 17.926 1.00 75.56 248 GLY A C 1
ATOM 1912 O O . GLY A 1 248 ? -8.859 -7.113 18.622 1.00 75.56 248 GLY A O 1
ATOM 1913 N N . ILE A 1 249 ? -8.206 -7.846 16.588 1.00 78.62 249 ILE A N 1
ATOM 1914 C CA . ILE A 1 249 ? -8.969 -6.873 15.781 1.00 78.62 249 ILE A CA 1
ATOM 1915 C C . ILE A 1 249 ? -10.434 -7.290 15.676 1.00 78.62 249 ILE A C 1
ATOM 1917 O O . ILE A 1 249 ? -11.338 -6.484 15.868 1.00 78.62 249 ILE A O 1
ATOM 1921 N N . LEU A 1 250 ? -10.674 -8.563 15.357 1.00 80.50 250 LEU A N 1
ATOM 1922 C CA . LEU A 1 250 ? -12.022 -9.055 15.090 1.00 80.50 250 LEU A CA 1
ATOM 1923 C C . LEU A 1 250 ? -12.800 -9.373 16.373 1.00 80.50 250 LEU A C 1
ATOM 1925 O O . LEU A 1 250 ? -14.025 -9.285 16.369 1.00 80.50 250 LEU A O 1
ATOM 1929 N N . GLY A 1 251 ? -12.139 -9.732 17.477 1.00 79.88 251 GLY A N 1
ATOM 1930 C CA . GLY A 1 251 ? -12.831 -10.127 18.707 1.00 79.88 251 GLY A CA 1
ATOM 1931 C C . GLY A 1 251 ? -13.879 -11.223 18.451 1.00 79.88 251 GLY A C 1
ATOM 1932 O O . GLY A 1 251 ? -13.550 -12.283 17.924 1.00 79.88 251 GLY A O 1
ATOM 1933 N N . ASP A 1 252 ? -15.147 -10.943 18.782 1.00 71.06 252 ASP A N 1
ATOM 1934 C CA . ASP A 1 252 ? -16.292 -11.848 18.555 1.00 71.06 252 ASP A CA 1
ATOM 1935 C C . ASP A 1 252 ? -16.994 -11.632 17.196 1.00 71.06 252 ASP A C 1
ATOM 1937 O O . ASP A 1 252 ? -18.158 -12.015 17.028 1.00 71.06 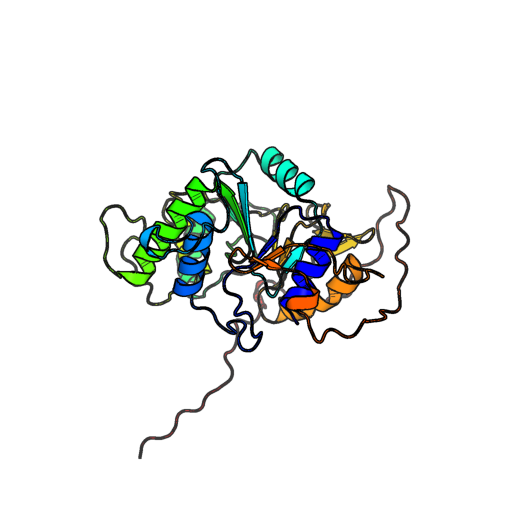252 ASP A O 1
ATOM 1941 N N . TYR A 1 253 ? -16.344 -10.958 16.245 1.00 73.56 253 TYR A N 1
ATOM 1942 C CA . TYR A 1 253 ? -16.936 -10.639 14.950 1.00 73.56 253 TYR A CA 1
ATOM 1943 C C . TYR A 1 253 ? -17.489 -11.893 14.266 1.00 73.56 253 TYR A C 1
ATOM 1945 O O . TYR A 1 253 ? -16.818 -12.918 14.119 1.00 73.56 253 TYR A O 1
ATOM 1953 N N . LYS A 1 254 ? -18.743 -11.787 13.827 1.00 73.38 254 LYS A N 1
ATOM 1954 C CA . LYS A 1 254 ? -19.386 -12.766 12.958 1.00 73.38 254 LYS A CA 1
ATOM 1955 C C . LYS A 1 254 ? -19.307 -12.228 11.542 1.00 73.38 254 LYS A C 1
ATOM 1957 O O . LYS A 1 254 ? -19.687 -11.081 11.333 1.00 73.38 254 LYS A O 1
ATOM 1962 N N . ALA A 1 255 ? -18.846 -13.065 10.614 1.00 73.62 255 ALA A N 1
ATOM 1963 C CA . ALA A 1 255 ? -18.743 -12.714 9.203 1.00 73.62 255 ALA A CA 1
ATOM 1964 C C . ALA A 1 255 ? -20.035 -12.050 8.706 1.00 73.62 255 ALA A C 1
ATOM 1966 O O . ALA A 1 255 ? -21.119 -12.634 8.817 1.00 73.62 255 ALA A O 1
ATOM 1967 N N . ASP A 1 256 ? -19.911 -10.834 8.180 1.00 73.75 256 ASP A N 1
ATOM 1968 C CA . ASP A 1 256 ? -21.010 -10.121 7.543 1.00 73.75 256 ASP A CA 1
ATOM 1969 C C . ASP A 1 256 ? -21.185 -10.649 6.119 1.00 73.75 256 ASP A C 1
ATOM 1971 O O . ASP A 1 256 ? -20.464 -10.282 5.191 1.00 73.75 256 ASP A O 1
ATOM 1975 N N . LEU A 1 257 ? -22.145 -11.555 5.952 1.00 70.62 257 LEU A N 1
ATOM 1976 C CA . LEU A 1 257 ? -22.443 -12.167 4.659 1.00 70.62 257 LEU A CA 1
ATOM 1977 C C . LEU A 1 257 ? -23.149 -11.206 3.687 1.00 70.62 257 LEU A C 1
ATOM 1979 O O . LEU A 1 257 ? -23.268 -11.536 2.507 1.00 70.62 257 LEU A O 1
ATOM 1983 N N . GLU A 1 258 ? -23.600 -10.041 4.162 1.00 73.94 258 GLU A N 1
ATOM 1984 C CA . GLU A 1 258 ? -24.237 -8.999 3.353 1.00 73.94 258 GLU A CA 1
ATOM 1985 C C . GLU A 1 258 ? -23.263 -7.874 2.968 1.00 73.94 258 GLU A C 1
ATOM 1987 O O . GLU A 1 258 ? -23.644 -6.973 2.220 1.00 73.94 258 GLU A O 1
ATOM 1992 N N . PHE A 1 259 ? -22.002 -7.929 3.416 1.00 78.19 259 PHE A N 1
ATOM 1993 C CA . PHE A 1 259 ? -20.955 -7.030 2.941 1.00 78.19 259 PHE A CA 1
ATOM 1994 C C . PHE A 1 259 ? -20.725 -7.240 1.443 1.00 78.19 259 PHE A C 1
ATOM 1996 O O . PHE A 1 259 ? -20.344 -8.324 1.004 1.00 78.19 259 PHE A O 1
ATOM 2003 N N . TRP A 1 260 ? -20.944 -6.206 0.641 1.00 76.75 260 TRP A N 1
ATOM 2004 C CA . TRP A 1 260 ? -20.765 -6.299 -0.802 1.00 76.75 260 TRP A CA 1
ATOM 2005 C C . TRP A 1 260 ? -19.356 -5.886 -1.204 1.00 76.75 260 TRP A C 1
ATOM 2007 O O . TRP A 1 260 ? -18.839 -4.860 -0.768 1.00 76.75 260 TRP A O 1
ATOM 2017 N N . PHE A 1 261 ? -18.761 -6.655 -2.106 1.00 77.56 261 PHE A N 1
ATOM 2018 C CA . PHE A 1 261 ? -17.512 -6.299 -2.768 1.00 77.56 261 PHE A CA 1
ATOM 2019 C C . PHE A 1 261 ? -17.598 -6.652 -4.250 1.00 77.56 261 PHE A C 1
ATOM 2021 O O . PHE A 1 261 ? -18.487 -7.386 -4.687 1.00 77.56 261 PHE A O 1
ATOM 2028 N N . LEU A 1 262 ? -16.695 -6.094 -5.045 1.00 74.94 262 LEU A N 1
ATOM 2029 C CA . LEU A 1 262 ? -16.640 -6.348 -6.478 1.00 74.94 262 LEU A CA 1
ATOM 2030 C C . LEU A 1 262 ? -15.536 -7.359 -6.766 1.00 74.94 262 LEU A C 1
ATOM 2032 O O . LEU A 1 262 ? -14.398 -7.144 -6.365 1.00 74.94 262 LEU A O 1
ATOM 2036 N N . VAL A 1 263 ? -15.863 -8.438 -7.475 1.00 76.62 263 VAL A N 1
ATOM 2037 C CA . VAL A 1 263 ? -14.887 -9.381 -8.034 1.00 76.62 263 VAL A CA 1
ATOM 2038 C C . VAL A 1 263 ? -14.865 -9.206 -9.535 1.00 76.62 263 VAL A C 1
ATOM 2040 O O . VAL A 1 263 ? -15.868 -9.475 -10.190 1.00 76.62 263 VAL A O 1
ATOM 2043 N N . ASP A 1 264 ? -13.752 -8.710 -10.073 1.00 71.44 264 ASP A N 1
ATOM 2044 C CA . ASP A 1 264 ? -13.610 -8.429 -11.506 1.00 71.44 264 ASP A CA 1
ATOM 2045 C C . ASP A 1 264 ? -14.825 -7.651 -12.077 1.00 71.44 264 ASP A C 1
ATOM 2047 O O . ASP A 1 264 ? -15.322 -7.923 -13.174 1.00 71.44 264 ASP A O 1
ATOM 2051 N N . GLY A 1 265 ? -15.321 -6.671 -11.308 1.00 67.25 265 GLY A N 1
ATOM 2052 C CA . GLY A 1 265 ? -16.456 -5.809 -11.668 1.00 67.25 265 GLY A CA 1
ATOM 2053 C C . GLY A 1 265 ? -17.848 -6.395 -11.407 1.00 67.25 265 GLY A C 1
ATOM 2054 O O . GLY A 1 265 ? -18.844 -5.744 -11.721 1.00 67.25 265 GLY A O 1
ATOM 2055 N N . VAL A 1 266 ? -17.946 -7.594 -10.832 1.00 73.62 266 VAL A N 1
ATOM 2056 C CA . VAL A 1 266 ? -19.216 -8.245 -10.487 1.00 73.62 266 VAL A CA 1
ATOM 2057 C C . VAL A 1 266 ? -19.497 -8.091 -8.995 1.00 73.62 266 VAL A C 1
ATOM 2059 O O . VAL A 1 266 ? -18.672 -8.464 -8.160 1.00 73.62 266 VAL A O 1
ATOM 2062 N N . VAL A 1 267 ? -20.674 -7.555 -8.654 1.00 79.06 267 VAL A N 1
ATOM 2063 C CA . VAL A 1 267 ? -21.145 -7.465 -7.262 1.00 79.06 267 VAL A CA 1
ATOM 2064 C C . VAL A 1 267 ? -21.256 -8.873 -6.696 1.00 79.06 267 VAL A C 1
ATOM 2066 O O . VAL A 1 267 ? -21.982 -9.706 -7.231 1.00 79.06 267 VAL A O 1
ATOM 2069 N N . THR A 1 268 ? -20.513 -9.121 -5.627 1.00 78.62 268 THR A N 1
ATOM 2070 C CA . THR A 1 268 ? -20.302 -10.441 -5.038 1.00 78.62 268 THR A CA 1
ATOM 2071 C C . THR A 1 268 ? -20.475 -10.364 -3.523 1.00 78.62 268 THR A C 1
ATOM 2073 O O . THR A 1 268 ? -20.272 -9.304 -2.922 1.00 78.62 268 THR A O 1
ATOM 2076 N N . ARG A 1 269 ? -20.856 -11.484 -2.900 1.00 77.19 269 ARG A N 1
ATOM 2077 C CA . ARG A 1 269 ? -20.944 -11.621 -1.441 1.00 77.19 269 ARG A CA 1
ATOM 2078 C C . ARG A 1 269 ? -19.874 -12.567 -0.903 1.00 77.19 269 ARG A C 1
ATOM 2080 O O . ARG A 1 269 ? -19.448 -13.479 -1.615 1.00 77.19 269 ARG A O 1
ATOM 2087 N N . PRO A 1 270 ? -19.477 -12.440 0.378 1.00 74.00 270 PRO A N 1
ATOM 2088 C CA . PRO A 1 270 ? -18.525 -13.358 0.986 1.00 74.00 270 PRO A CA 1
ATOM 2089 C C . PRO A 1 270 ? -18.997 -14.808 0.881 1.00 74.00 270 PRO A C 1
ATOM 2091 O O . PRO A 1 270 ? -18.207 -15.682 0.545 1.00 74.00 270 PRO A O 1
ATOM 2094 N N . GLY A 1 271 ? -20.299 -15.065 1.047 1.00 69.50 271 GLY A N 1
ATOM 2095 C CA . GLY A 1 271 ? -20.874 -16.405 0.887 1.00 69.50 271 GLY A CA 1
ATOM 2096 C C . GLY A 1 271 ? -20.623 -17.054 -0.483 1.00 69.50 271 GLY A C 1
ATOM 2097 O O . GLY A 1 271 ? -20.508 -18.275 -0.550 1.00 69.50 271 GLY A O 1
ATOM 2098 N N . ASP A 1 272 ? -20.460 -16.260 -1.546 1.00 71.56 272 ASP A N 1
ATOM 2099 C CA . ASP A 1 272 ? -20.270 -16.757 -2.916 1.00 71.56 272 ASP A CA 1
ATOM 2100 C C . ASP A 1 272 ? -18.811 -17.157 -3.203 1.00 71.56 272 ASP A C 1
ATOM 2102 O O . ASP A 1 272 ? -18.544 -17.981 -4.074 1.00 71.56 272 ASP A O 1
ATOM 2106 N N . VAL A 1 273 ? -17.851 -16.588 -2.463 1.00 71.38 273 VAL A N 1
ATOM 2107 C CA . VAL A 1 273 ? -16.399 -16.790 -2.671 1.00 71.38 273 VAL A CA 1
ATOM 2108 C C . VAL A 1 273 ? -15.767 -17.607 -1.535 1.00 71.38 273 VAL A C 1
ATOM 2110 O O . VAL A 1 273 ? -14.699 -18.204 -1.690 1.00 71.38 273 VAL A O 1
ATOM 2113 N N . CYS A 1 274 ? -16.420 -17.659 -0.373 1.00 71.44 274 CYS A N 1
ATOM 2114 C CA . CYS A 1 274 ? -15.881 -18.183 0.882 1.00 71.44 274 CYS A CA 1
ATOM 2115 C C . CYS A 1 274 ? -16.620 -19.450 1.351 1.00 71.44 274 CYS A C 1
ATOM 2117 O O . CYS A 1 274 ? -16.878 -19.602 2.543 1.00 71.44 274 CYS A O 1
ATOM 2119 N N . VAL A 1 275 ? -16.932 -20.365 0.426 1.00 58.25 275 VAL A N 1
ATOM 2120 C CA . VAL A 1 275 ? -17.907 -21.467 0.594 1.00 58.25 275 VAL A CA 1
ATOM 2121 C C . VAL A 1 275 ? -17.587 -22.506 1.695 1.00 58.25 275 VAL A C 1
ATOM 2123 O O . VAL A 1 275 ? -18.439 -23.326 2.008 1.00 58.25 275 VAL A O 1
ATOM 2126 N N . ASP A 1 276 ? -16.421 -22.445 2.349 1.00 59.59 276 ASP A N 1
ATOM 2127 C CA . ASP A 1 276 ? -15.958 -23.458 3.318 1.00 59.59 276 ASP A CA 1
ATOM 2128 C C . ASP A 1 276 ? -15.336 -22.879 4.605 1.00 59.59 276 ASP A C 1
ATOM 2130 O O . ASP A 1 276 ? -14.509 -23.534 5.239 1.00 59.59 276 ASP A O 1
ATOM 2134 N N . VAL A 1 277 ? -15.656 -21.645 5.014 1.00 53.19 277 VAL A N 1
ATOM 2135 C CA . VAL A 1 277 ? -15.133 -21.115 6.290 1.00 53.19 277 VAL A CA 1
ATOM 2136 C C . VAL A 1 277 ? -16.036 -21.600 7.433 1.00 53.19 277 VAL A C 1
ATOM 2138 O O . VAL A 1 277 ? -17.165 -21.119 7.544 1.00 53.19 277 VAL A O 1
ATOM 2141 N N . PRO A 1 278 ? -15.596 -22.535 8.303 1.00 51.94 278 PRO A N 1
ATOM 2142 C CA . PRO A 1 278 ? -16.400 -22.918 9.454 1.00 51.94 278 PRO A CA 1
ATOM 2143 C C . PRO A 1 278 ? -16.577 -21.686 10.350 1.00 51.94 278 PRO A C 1
ATOM 2145 O O . PRO A 1 278 ? -15.607 -20.942 10.536 1.00 51.94 278 PRO A O 1
ATOM 2148 N N . PRO A 1 279 ? -17.760 -21.463 10.948 1.00 50.22 279 PRO A N 1
ATOM 2149 C CA . PRO A 1 279 ? -17.920 -20.420 11.949 1.00 50.22 279 PRO A CA 1
ATOM 2150 C C . PRO A 1 279 ? -16.944 -20.696 13.099 1.00 50.22 279 PRO A C 1
ATOM 2152 O O . PRO A 1 279 ? -17.097 -21.664 13.845 1.00 50.22 279 PRO A O 1
ATOM 2155 N N . MET A 1 280 ? -15.898 -19.876 13.219 1.00 45.56 280 MET A N 1
ATOM 2156 C CA . MET A 1 280 ? -14.950 -19.988 14.320 1.00 45.56 280 MET A CA 1
ATOM 2157 C C . MET A 1 280 ? -15.561 -19.368 15.571 1.00 45.56 280 MET A C 1
ATOM 2159 O O . MET A 1 280 ? -15.842 -18.174 15.622 1.00 45.56 280 MET A O 1
ATOM 2163 N N . VAL A 1 281 ? -15.728 -20.192 16.603 1.00 42.94 281 VAL A N 1
ATOM 2164 C CA . VAL A 1 281 ? -15.969 -19.728 17.969 1.00 42.94 281 VAL A CA 1
ATOM 2165 C C . VAL A 1 281 ? -14.600 -19.450 18.581 1.00 42.94 281 VAL A C 1
ATOM 2167 O O . VAL A 1 281 ? -13.933 -20.367 19.058 1.00 42.94 281 VAL A O 1
ATOM 2170 N N . VAL A 1 282 ? -14.137 -18.204 18.515 1.00 44.94 282 VAL A N 1
ATOM 2171 C CA . VAL A 1 282 ? -12.906 -17.802 19.205 1.00 44.94 282 VAL A CA 1
ATOM 2172 C C . VAL A 1 282 ? -13.268 -17.482 20.655 1.00 44.94 282 VAL A C 1
ATOM 2174 O O . VAL A 1 282 ? -14.077 -16.600 20.926 1.00 44.94 282 VAL A O 1
ATOM 2177 N N . GLY A 1 283 ? -12.717 -18.240 21.605 1.00 38.94 283 GLY A N 1
ATOM 2178 C CA . GLY A 1 283 ? -12.835 -17.935 23.032 1.00 38.94 283 GLY A CA 1
ATOM 2179 C C . GLY A 1 283 ? -12.018 -16.689 23.391 1.00 38.94 283 GLY A C 1
ATOM 2180 O O . GLY A 1 283 ? -10.858 -16.576 23.002 1.00 38.94 283 GLY A O 1
ATOM 2181 N N . ARG A 1 284 ? -12.631 -15.756 24.126 1.00 48.53 284 ARG A N 1
ATOM 2182 C CA . ARG A 1 284 ? -12.075 -14.435 24.465 1.00 48.53 284 ARG A CA 1
ATOM 2183 C C . ARG A 1 284 ? -10.861 -14.468 25.407 1.00 48.53 284 ARG A C 1
ATOM 2185 O O . ARG A 1 284 ? -10.855 -15.220 26.382 1.00 48.53 284 ARG A O 1
ATOM 2192 N N . PRO A 1 285 ? -10.022 -13.427 25.303 1.00 41.97 285 PRO A N 1
ATOM 2193 C CA . PRO A 1 285 ? -9.728 -12.519 26.405 1.00 41.97 285 PRO A CA 1
ATOM 2194 C C . PRO A 1 285 ? -10.459 -11.182 26.184 1.00 41.97 285 PRO A C 1
ATOM 2196 O O . PRO A 1 285 ? -10.282 -10.525 25.162 1.00 41.97 285 PRO A O 1
ATOM 2199 N N . VAL A 1 286 ? -11.298 -10.758 27.137 1.00 50.75 286 VAL A N 1
ATOM 2200 C CA . VAL A 1 286 ? -11.862 -9.396 27.134 1.00 50.75 286 VAL A CA 1
ATOM 2201 C C . VAL A 1 286 ? -10.742 -8.443 27.536 1.00 50.75 286 VAL A C 1
ATOM 2203 O O . VAL A 1 286 ? -10.403 -8.369 28.714 1.00 50.75 286 VAL A O 1
ATOM 2206 N N . VAL A 1 287 ? -10.170 -7.713 26.580 1.00 55.56 287 VAL A N 1
ATOM 2207 C CA . VAL A 1 287 ? -9.257 -6.612 26.904 1.00 55.56 287 VAL A CA 1
ATOM 2208 C C . VAL A 1 287 ? -10.117 -5.423 27.326 1.00 55.56 287 VAL A C 1
ATOM 2210 O O . VAL A 1 287 ? -10.700 -4.736 26.489 1.00 55.56 287 VAL A O 1
ATOM 2213 N N . GLN A 1 288 ? -10.264 -5.2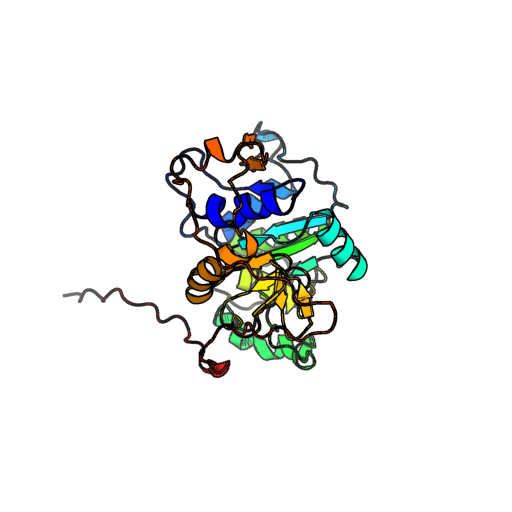08 28.635 1.00 54.38 288 GLN A N 1
ATOM 2214 C CA . GLN A 1 288 ? -10.865 -3.977 29.143 1.00 54.38 288 GLN A CA 1
ATOM 2215 C C . GLN A 1 288 ? -9.927 -2.814 28.816 1.00 54.38 288 GLN A C 1
ATOM 2217 O O . GLN A 1 288 ? -8.762 -2.830 29.210 1.00 54.38 288 GLN A O 1
ATOM 2222 N N . CYS A 1 289 ? -10.432 -1.811 28.094 1.00 59.16 289 CYS A N 1
ATOM 2223 C CA . CYS A 1 289 ? -9.721 -0.550 27.921 1.00 59.16 289 CYS A CA 1
ATOM 2224 C C . CYS A 1 289 ? -9.461 0.058 29.297 1.00 59.16 289 CYS A C 1
ATOM 2226 O O . CYS A 1 289 ? -10.426 0.331 30.022 1.00 59.16 289 CYS A O 1
ATOM 2228 N N . PRO A 1 290 ? -8.200 0.290 29.673 1.00 58.19 290 PRO A N 1
ATOM 2229 C CA . PRO A 1 290 ? -7.936 1.022 30.885 1.00 58.19 290 PRO A CA 1
ATOM 2230 C C . PRO A 1 290 ? -8.301 2.510 30.644 1.00 58.19 290 PRO A C 1
ATOM 2232 O O . PRO A 1 290 ?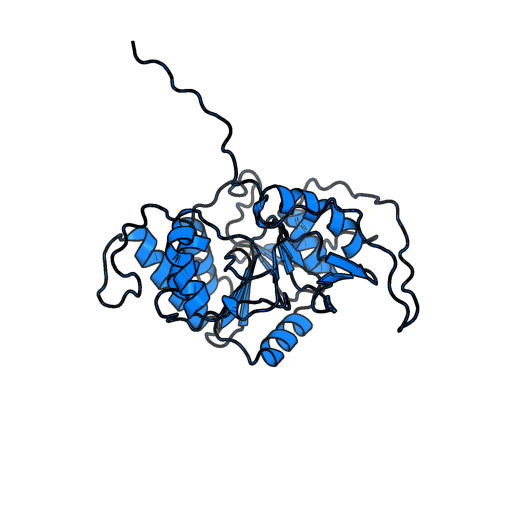 -8.385 2.949 29.490 1.00 58.19 290 PRO A O 1
ATOM 2235 N N . PRO A 1 291 ? -8.606 3.291 31.696 1.00 61.28 291 PRO A N 1
ATOM 2236 C CA . PRO A 1 291 ? -9.027 4.684 31.556 1.00 61.28 291 PRO A CA 1
ATOM 2237 C C . PRO A 1 291 ? -8.004 5.519 30.770 1.00 61.28 291 PRO A C 1
ATOM 2239 O O . PRO A 1 291 ? -6.802 5.258 30.823 1.00 61.28 291 PRO A O 1
ATOM 2242 N N . ALA A 1 292 ? -8.461 6.558 30.066 1.00 46.53 292 ALA A N 1
ATOM 2243 C CA . ALA A 1 292 ? -7.562 7.472 29.361 1.00 46.53 292 ALA A CA 1
ATOM 2244 C C . ALA A 1 292 ? -6.478 8.013 30.321 1.00 46.53 292 ALA A C 1
ATOM 2246 O O . ALA A 1 292 ? -6.799 8.697 31.292 1.00 46.53 292 ALA A O 1
ATOM 2247 N N . GLY A 1 293 ? -5.207 7.676 30.066 1.00 50.59 293 GLY A N 1
ATOM 2248 C CA . GLY A 1 293 ? -4.052 8.103 30.871 1.00 50.59 293 GLY A CA 1
ATOM 2249 C C . GLY A 1 293 ? -3.276 6.992 31.594 1.00 50.59 293 GLY A C 1
ATOM 2250 O O . GLY A 1 293 ? -2.188 7.259 32.096 1.00 50.59 293 GLY A O 1
ATOM 2251 N N . SER A 1 294 ? -3.767 5.751 31.628 1.00 54.28 294 SER A N 1
ATOM 2252 C CA . SER A 1 294 ? -2.993 4.597 32.124 1.00 54.28 294 SER A CA 1
ATOM 2253 C C . SER A 1 294 ? -2.241 3.894 30.990 1.00 54.28 294 SER A C 1
ATOM 2255 O O . SER A 1 294 ? -2.823 3.635 29.937 1.00 54.28 294 SER A O 1
ATOM 2257 N N . GLN A 1 295 ? -0.959 3.574 31.197 1.00 45.94 295 GLN A N 1
ATOM 2258 C CA . GLN A 1 295 ? -0.170 2.822 30.218 1.00 45.94 295 GLN A CA 1
ATOM 2259 C C . GLN A 1 295 ? -0.679 1.371 30.101 1.00 45.94 295 GLN A C 1
ATOM 2261 O O . GLN A 1 295 ? -0.919 0.737 31.128 1.00 45.94 295 GLN A O 1
ATOM 2266 N N . PRO A 1 296 ? -0.859 0.831 28.884 1.00 48.06 296 PRO A N 1
ATOM 2267 C CA . PRO A 1 296 ? -1.279 -0.554 28.695 1.00 48.06 296 PRO A CA 1
ATOM 2268 C C . PRO A 1 296 ? -0.125 -1.541 28.968 1.00 48.06 296 PRO A C 1
ATOM 2270 O O . PRO A 1 296 ? 0.951 -1.414 28.390 1.00 48.06 296 PRO A O 1
ATOM 2273 N N . GLU A 1 297 ? -0.370 -2.562 29.798 1.00 50.50 297 GLU A N 1
ATOM 2274 C CA . GLU A 1 297 ? 0.584 -3.637 30.157 1.00 50.50 297 GLU A CA 1
ATOM 2275 C C . GLU A 1 297 ? 0.405 -4.927 29.323 1.00 50.50 297 GLU A C 1
ATOM 2277 O O . GLU A 1 297 ? 0.612 -6.042 29.804 1.00 50.50 297 GLU A O 1
ATOM 2282 N N . HIS A 1 298 ? 0.014 -4.818 28.052 1.00 51.19 298 HIS A N 1
ATOM 2283 C CA . HIS A 1 298 ? -0.020 -5.973 27.148 1.00 51.19 298 HIS A CA 1
ATOM 2284 C C . HIS A 1 298 ? 1.043 -5.843 26.063 1.00 51.19 298 HIS A C 1
ATOM 2286 O O . HIS A 1 298 ? 0.764 -5.597 24.892 1.00 51.19 298 HIS A O 1
ATOM 2292 N N . THR A 1 299 ? 2.296 -6.030 26.470 1.00 50.94 299 THR A N 1
ATOM 2293 C CA . THR A 1 299 ? 3.380 -6.362 25.550 1.00 50.94 299 THR A CA 1
ATOM 2294 C C . THR A 1 299 ? 3.184 -7.801 25.095 1.00 50.94 299 THR A C 1
ATOM 2296 O O . THR A 1 299 ? 3.194 -8.731 25.903 1.00 50.94 299 THR A O 1
ATOM 2299 N N . TYR A 1 300 ? 3.026 -8.009 23.789 1.00 51.03 300 TYR A N 1
ATOM 2300 C CA . TYR A 1 300 ? 3.268 -9.330 23.231 1.00 51.03 300 TYR A CA 1
ATOM 2301 C C . TYR A 1 300 ? 4.720 -9.691 23.554 1.00 51.03 300 TYR A C 1
ATOM 2303 O O . TYR A 1 300 ? 5.632 -8.962 23.175 1.00 51.03 300 TYR A O 1
ATOM 2311 N N . THR A 1 301 ? 4.949 -10.773 24.296 1.00 40.94 301 THR A N 1
ATOM 2312 C CA . THR A 1 301 ? 6.297 -11.268 24.585 1.00 40.94 301 THR A CA 1
ATOM 2313 C C . THR A 1 301 ? 6.933 -11.762 23.290 1.00 40.94 301 THR A C 1
ATOM 2315 O O . THR A 1 301 ? 6.811 -12.927 22.919 1.00 40.94 301 THR A O 1
ATOM 2318 N N . THR A 1 302 ? 7.602 -10.867 22.571 1.00 46.16 302 THR A N 1
ATOM 2319 C CA . THR A 1 302 ? 8.415 -11.200 21.404 1.00 46.16 302 THR A CA 1
ATOM 2320 C C . THR A 1 302 ? 9.877 -11.295 21.826 1.00 46.16 302 THR A C 1
ATOM 2322 O O . THR A 1 302 ? 10.386 -10.495 22.613 1.00 46.16 302 THR A O 1
ATOM 2325 N N . ARG A 1 303 ? 10.579 -12.319 21.328 1.00 44.97 303 ARG A N 1
ATOM 2326 C CA . ARG A 1 303 ? 12.043 -12.299 21.327 1.00 44.97 303 ARG A CA 1
ATOM 2327 C C . ARG A 1 303 ? 12.451 -11.211 20.340 1.00 44.97 303 ARG A C 1
ATOM 2329 O O . ARG A 1 303 ? 12.140 -11.338 19.163 1.00 44.97 303 ARG A O 1
ATOM 2336 N N . SER A 1 304 ? 13.118 -10.167 20.820 1.00 42.22 304 SER A N 1
ATOM 2337 C CA . SER A 1 304 ? 13.729 -9.151 19.966 1.00 42.22 304 SER A CA 1
ATOM 2338 C C . SER A 1 304 ? 14.737 -9.820 19.027 1.00 42.22 304 SER A C 1
ATOM 2340 O O . SER A 1 304 ? 15.707 -10.417 19.504 1.00 42.22 304 SER A O 1
ATOM 2342 N N . VAL A 1 305 ? 14.511 -9.739 17.719 1.00 47.62 305 VAL A N 1
ATOM 2343 C CA . VAL A 1 305 ? 15.516 -10.074 16.702 1.00 47.62 305 VAL A CA 1
ATOM 2344 C C . VAL A 1 305 ? 16.175 -8.755 16.313 1.00 47.62 305 VAL A C 1
ATOM 2346 O O . VAL A 1 305 ? 15.479 -7.768 16.096 1.00 47.62 305 VAL A O 1
ATOM 2349 N N . ALA A 1 306 ? 17.506 -8.683 16.296 1.00 45.66 306 ALA A N 1
ATOM 2350 C CA . ALA A 1 306 ? 18.166 -7.466 15.835 1.00 45.66 306 ALA A CA 1
ATOM 2351 C C . ALA A 1 306 ? 17.825 -7.233 14.346 1.00 45.66 306 ALA A C 1
ATOM 2353 O O . ALA A 1 306 ? 17.769 -8.205 13.593 1.00 45.66 306 ALA A O 1
ATOM 2354 N N . PRO A 1 307 ? 17.659 -5.981 13.879 1.00 46.75 307 PRO A N 1
ATOM 2355 C CA . PRO A 1 307 ? 17.353 -5.693 12.472 1.00 46.75 307 PRO A CA 1
ATOM 2356 C C . PRO A 1 307 ? 18.360 -6.293 11.472 1.00 46.75 307 PRO A C 1
ATOM 2358 O O . PRO A 1 307 ? 18.009 -6.580 10.330 1.00 46.75 307 PRO A O 1
ATOM 2361 N N . GLU A 1 308 ? 19.609 -6.509 11.901 1.00 49.69 308 GLU A N 1
ATOM 2362 C CA . GLU A 1 308 ? 20.673 -7.134 11.099 1.00 49.69 308 GLU A CA 1
ATOM 2363 C C . GLU A 1 308 ? 20.570 -8.672 11.026 1.00 49.69 308 GLU A C 1
ATOM 2365 O O . GLU A 1 308 ? 21.115 -9.279 10.106 1.00 49.69 308 GLU A O 1
ATOM 2370 N N . ASP A 1 309 ? 19.822 -9.294 11.943 1.00 49.34 309 ASP A N 1
ATOM 2371 C CA . ASP A 1 309 ? 19.664 -10.748 12.078 1.00 49.34 309 ASP A CA 1
ATOM 2372 C C . ASP A 1 309 ? 18.388 -11.284 11.414 1.00 49.34 309 ASP A C 1
ATOM 2374 O O . ASP A 1 309 ? 18.075 -12.473 11.527 1.00 49.34 309 ASP A O 1
ATOM 2378 N N . CYS A 1 310 ? 17.644 -10.444 10.689 1.00 52.94 310 CYS A N 1
ATOM 2379 C CA . CYS A 1 310 ? 16.518 -10.915 9.896 1.00 52.94 310 CYS A CA 1
ATOM 2380 C C . CYS A 1 310 ? 17.015 -11.855 8.787 1.00 52.94 310 CYS A C 1
ATOM 2382 O O . CYS A 1 310 ? 17.708 -11.410 7.863 1.00 52.94 310 CYS A O 1
ATOM 2384 N N . PRO A 1 311 ? 16.680 -13.161 8.831 1.00 51.78 311 PRO A N 1
ATOM 2385 C CA . PRO A 1 311 ? 17.254 -14.117 7.904 1.00 51.78 311 PRO A CA 1
ATOM 2386 C C . PRO A 1 311 ? 16.832 -13.756 6.480 1.00 51.78 311 PRO A C 1
ATOM 2388 O O . PRO A 1 311 ? 15.646 -13.727 6.138 1.00 51.78 311 PRO A O 1
ATOM 2391 N N . ALA A 1 312 ? 17.815 -13.491 5.615 1.00 49.84 312 ALA A N 1
ATOM 2392 C CA . ALA A 1 312 ? 17.582 -13.488 4.179 1.00 49.84 312 ALA A CA 1
ATOM 2393 C C . ALA A 1 312 ? 16.956 -14.843 3.829 1.00 49.84 312 ALA A C 1
ATOM 2395 O O . ALA A 1 312 ? 17.527 -15.869 4.192 1.00 49.84 312 ALA A O 1
ATOM 2396 N N . ARG A 1 313 ? 15.780 -14.853 3.178 1.00 48.28 313 ARG A N 1
ATOM 2397 C CA . ARG A 1 313 ? 15.070 -16.088 2.802 1.00 48.28 313 ARG A CA 1
ATOM 2398 C C . ARG A 1 313 ? 16.051 -17.101 2.198 1.00 48.28 313 ARG A C 1
ATOM 2400 O O . ARG A 1 313 ? 16.409 -16.995 1.024 1.00 48.28 313 ARG A O 1
ATOM 2407 N N . GLY A 1 314 ? 16.450 -18.097 2.986 1.00 38.00 314 GLY A N 1
ATOM 2408 C CA . GLY A 1 314 ? 17.074 -19.304 2.476 1.00 38.00 314 GLY A CA 1
ATOM 2409 C C . GLY A 1 314 ? 16.023 -20.016 1.639 1.00 38.00 314 GLY A C 1
ATOM 2410 O O . GLY A 1 314 ? 15.012 -20.474 2.163 1.00 38.00 314 GLY A O 1
ATOM 2411 N N . ARG A 1 315 ? 16.205 -20.045 0.317 1.00 40.88 315 ARG A N 1
ATOM 2412 C CA . ARG A 1 315 ? 15.464 -20.989 -0.519 1.00 40.88 315 ARG A CA 1
ATOM 2413 C C . ARG A 1 315 ? 15.983 -22.382 -0.185 1.00 40.88 315 ARG A C 1
ATOM 2415 O O . ARG A 1 315 ? 17.048 -22.763 -0.665 1.00 40.88 315 ARG A O 1
ATOM 2422 N N . ASP A 1 316 ? 15.214 -23.144 0.576 1.00 38.88 316 ASP A N 1
ATOM 2423 C CA . ASP A 1 316 ? 15.387 -24.589 0.620 1.00 38.88 316 ASP A CA 1
ATOM 2424 C C . ASP A 1 316 ? 15.017 -25.191 -0.748 1.00 38.88 316 ASP A C 1
ATOM 2426 O O . ASP A 1 316 ? 13.867 -25.183 -1.179 1.00 38.88 316 ASP A O 1
ATOM 2430 N N . GLY A 1 317 ? 16.046 -25.678 -1.446 1.00 36.75 317 GLY A N 1
ATOM 2431 C CA . GLY A 1 317 ? 16.065 -27.006 -2.064 1.00 36.75 317 GLY A CA 1
ATOM 2432 C C . GLY A 1 317 ? 15.288 -27.252 -3.365 1.00 36.75 317 GLY A C 1
ATOM 2433 O O . GLY A 1 317 ? 14.114 -27.608 -3.354 1.00 36.75 317 GLY A O 1
ATOM 2434 N N . LYS A 1 318 ? 16.027 -27.350 -4.480 1.00 32.09 318 LYS A N 1
ATOM 2435 C CA . LYS A 1 318 ? 15.976 -28.566 -5.318 1.00 32.09 318 LYS A CA 1
ATOM 2436 C C . LYS A 1 318 ? 17.407 -29.030 -5.631 1.00 32.09 318 LYS A C 1
ATOM 2438 O O . LYS A 1 318 ? 18.207 -28.199 -6.059 1.00 32.09 318 LYS A O 1
ATOM 2443 N N . PRO A 1 319 ? 17.744 -30.318 -5.426 1.00 39.59 319 PRO A N 1
ATOM 2444 C CA . PRO A 1 319 ? 19.058 -30.850 -5.757 1.00 39.59 319 PRO A CA 1
ATOM 2445 C C . PRO A 1 319 ? 19.239 -30.958 -7.274 1.00 39.59 319 PRO A C 1
ATOM 2447 O O . PRO A 1 319 ? 18.318 -31.305 -8.017 1.00 39.59 319 PRO A O 1
ATOM 2450 N N . SER A 1 320 ? 20.456 -30.664 -7.716 1.00 40.94 320 SER A N 1
ATOM 2451 C CA . SER A 1 320 ? 20.958 -30.947 -9.052 1.00 40.94 320 SER A CA 1
ATOM 2452 C C . SER A 1 320 ? 20.922 -32.453 -9.328 1.00 40.94 320 SER A C 1
ATOM 2454 O O . SER A 1 320 ? 21.431 -33.263 -8.558 1.00 40.94 320 SER A O 1
ATOM 2456 N N . VAL A 1 321 ? 20.339 -32.827 -10.465 1.00 43.34 321 VAL A N 1
ATOM 2457 C CA . VAL A 1 321 ? 20.530 -34.151 -11.066 1.00 43.34 321 VAL A CA 1
ATOM 2458 C C . VAL A 1 321 ? 21.963 -34.202 -11.615 1.00 43.34 321 VAL A C 1
ATOM 2460 O O . VAL A 1 321 ? 22.343 -33.277 -12.342 1.00 43.34 321 VAL A O 1
ATOM 2463 N N . PRO A 1 322 ? 22.776 -35.230 -11.315 1.00 44.72 322 PRO A N 1
ATOM 2464 C CA . PRO A 1 322 ? 24.060 -35.388 -11.977 1.00 44.72 322 PRO A CA 1
ATOM 2465 C C . PRO A 1 322 ? 23.812 -35.819 -13.427 1.00 44.72 322 PRO A C 1
ATOM 2467 O O . PRO A 1 322 ? 23.092 -36.783 -13.685 1.00 44.72 322 PRO A O 1
ATOM 2470 N N . ARG A 1 323 ? 24.403 -35.097 -14.382 1.00 49.41 323 ARG A N 1
ATOM 2471 C CA . ARG A 1 323 ? 24.547 -35.606 -15.748 1.00 49.41 323 ARG A CA 1
ATOM 2472 C C . ARG A 1 323 ? 25.650 -36.662 -15.735 1.00 49.41 323 ARG A C 1
ATOM 2474 O O . ARG A 1 323 ? 26.799 -36.325 -15.450 1.00 49.41 323 ARG A O 1
ATOM 2481 N N . GLY A 1 324 ? 25.263 -37.909 -15.988 1.00 55.47 324 GLY A N 1
ATOM 2482 C CA . GLY A 1 324 ? 26.123 -38.866 -16.683 1.00 55.47 324 GLY A CA 1
ATOM 2483 C C . GLY A 1 324 ? 26.131 -38.580 -18.178 1.00 55.47 324 GLY A C 1
ATOM 2484 O O . GLY A 1 324 ? 25.195 -37.886 -18.645 1.00 55.47 324 GLY A O 1
#

InterPro domains:
  IPR057589 PLOD1-3-like, GT domain [PF25342] (65-242)

Organism: NCBI:txid51714

pLDDT: mean 78.4, std 18.11, range [32.09, 98.25]

Foldseek 3Di:
DQLCLAAVLQCVVQAAVAAAAWDDDLVLPDPPPDDFLLNVLVRVLCQLPPDDPVVPHGHLDPQDLQDKDKAAQRRFKHFQHYPVLVVVVCVVVVVQQKEFEFDLDDPDPVCVVVVVLLVVVVLVVQPFSRRAGDHRIMMHRSNLVNVLSVLLNCVVPVVDDDVPRLDPDDPCVDRDNSVSVRSCCSSVVPSRYDYPRLQQEEDECQLQVQQWDQAPLFIARNVNRHRHGMYGLPDPNSSVVSVVCSCSNQVQPDRDQVDWYHYNSHTDGCCSNVVDDDGDPDDDDPPDHDPPPDDDPDRPPDDNDPSVRRDDDDPDDDDDDDDD

Sequence (324 aa):
MVLCRFLLDTAAASNLSSVHVVGLTANGTHLYHSISTIQKLMVLQYALEGPDPSSGMRPWADISPSDVVMVIDATDTMSQLTSEEFLQRYLDAGAPVFHVSAEVNIWPPPIRNYTHLYDEAGVKSVPLPNKYLNSGCFIGRAMVLKKYVQDAKEFVTTSAMSNSSWLFRQQVNYVDDQGVMSFAYLMGNPYGISLDHESAFFYSLYCATEHLVLSCGAIMYNLTSTKVGILHGNGGEGKARLEDVRGGILGDYKADLEFWFLVDGVVTRPGDVCVDVPPMVVGRPVVQCPPAGSQPEHTYTTRSVAPEDCPARGRDGKPSVPRG

Secondary structure (DSSP, 8-state):
-HHIIIIIHHHHHTT-S--EE-S--TTSS---TT--HHHHHHHHHHHHH-S-GGG-PPPS----TT-EEEEE-SSSEEE-S-HHHHHHHHHHTT--SEEEEEESS--SGGGGGGHHHHHHTTGGG--SS--EEEEEEEEEEHHHHHHHHHHHHHHHHH----TT-S--S-------HHHHHHHHHHTT-TT-EEEETT-SSEEE-TTTGGGEEEETTEEEETTTTEE-SEEE--HHHHHHHHHHHHHHHHTTPPP-TT--EEETTEEE-HHHH-TT-----PPP---PPPPTTSPP-----PPPPPGGGS--------PPPP--

Radius of gyration: 20.35 Å; chains: 1; bounding box: 50×56×60 Å